Protein AF-A0A814LXC4-F1 (afdb_monomer_lite)

Structure (mmCIF, N/CA/C/O backbone):
data_AF-A0A814LXC4-F1
#
_entry.id   AF-A0A814LXC4-F1
#
loop_
_atom_site.group_PDB
_atom_site.id
_atom_site.type_symbol
_atom_site.label_atom_id
_atom_site.label_alt_id
_atom_site.label_comp_id
_atom_site.label_asym_id
_atom_site.label_entity_id
_atom_site.label_seq_id
_atom_site.pdbx_PDB_ins_code
_atom_site.Cartn_x
_atom_site.Cartn_y
_atom_site.Cartn_z
_atom_site.occupancy
_atom_site.B_iso_or_equiv
_atom_site.auth_seq_id
_atom_site.auth_comp_id
_atom_site.auth_asym_id
_atom_site.auth_atom_id
_atom_site.pdbx_PDB_model_num
ATOM 1 N N . MET A 1 1 ? -3.390 4.002 -0.723 1.00 86.31 1 MET A N 1
ATOM 2 C CA . MET A 1 1 ? -4.749 4.513 -0.412 1.00 86.31 1 MET A CA 1
ATOM 3 C C . MET A 1 1 ? -5.283 4.113 0.959 1.00 86.31 1 MET A C 1
ATOM 5 O O . MET A 1 1 ? -5.818 4.980 1.639 1.00 86.31 1 MET A O 1
ATOM 9 N N . ILE A 1 2 ? -5.128 2.860 1.413 1.00 86.75 2 ILE A N 1
ATOM 10 C CA . ILE A 1 2 ? -5.649 2.410 2.724 1.00 86.75 2 ILE A CA 1
ATOM 11 C C . ILE A 1 2 ? -5.187 3.329 3.874 1.00 86.75 2 ILE A C 1
ATOM 13 O O . ILE A 1 2 ? -6.007 3.776 4.676 1.00 86.75 2 ILE A O 1
ATOM 17 N N . THR A 1 3 ? -3.899 3.687 3.908 1.00 87.94 3 THR A N 1
ATOM 18 C CA . THR A 1 3 ? -3.315 4.605 4.903 1.00 87.94 3 THR A CA 1
ATOM 19 C C . THR A 1 3 ? -3.968 5.991 4.886 1.00 87.94 3 THR A C 1
ATOM 21 O O . THR A 1 3 ? -4.254 6.550 5.940 1.00 87.94 3 THR A O 1
ATOM 24 N N . ILE A 1 4 ? -4.270 6.522 3.696 1.00 91.06 4 ILE A N 1
ATOM 25 C CA . ILE A 1 4 ? -4.914 7.833 3.511 1.00 91.06 4 ILE A CA 1
ATOM 26 C C . ILE A 1 4 ? -6.349 7.792 4.026 1.00 91.06 4 ILE A C 1
ATOM 28 O O . ILE A 1 4 ? -6.736 8.630 4.837 1.00 91.06 4 ILE A O 1
ATOM 32 N N . ASN A 1 5 ? -7.123 6.787 3.610 1.00 90.06 5 ASN A N 1
ATOM 33 C CA . ASN A 1 5 ? -8.503 6.614 4.063 1.00 90.06 5 ASN A CA 1
ATOM 34 C C . ASN A 1 5 ? -8.563 6.517 5.585 1.00 90.06 5 ASN A C 1
ATOM 36 O O . ASN A 1 5 ? -9.335 7.228 6.224 1.00 90.06 5 ASN A O 1
ATOM 40 N N . ARG A 1 6 ? -7.665 5.725 6.175 1.00 87.31 6 ARG A N 1
ATOM 41 C CA . ARG A 1 6 ? -7.539 5.613 7.626 1.00 87.31 6 ARG A CA 1
ATOM 42 C C . ARG A 1 6 ? -7.188 6.948 8.281 1.00 87.31 6 ARG A C 1
ATOM 44 O O . ARG A 1 6 ? -7.807 7.310 9.280 1.00 87.31 6 ARG A O 1
ATOM 51 N N . PHE A 1 7 ? -6.208 7.671 7.743 1.00 91.69 7 PHE A N 1
ATOM 52 C CA . PHE A 1 7 ? -5.823 8.981 8.260 1.00 91.69 7 PHE A CA 1
ATOM 53 C C . PHE A 1 7 ? -7.012 9.947 8.281 1.00 91.69 7 PHE A C 1
ATOM 55 O O . PHE A 1 7 ? -7.264 10.579 9.307 1.00 91.69 7 PHE A O 1
ATOM 62 N N . LEU A 1 8 ? -7.783 10.010 7.194 1.00 92.19 8 LEU A N 1
ATOM 63 C CA . LEU A 1 8 ? -8.963 10.867 7.094 1.00 92.19 8 LEU A CA 1
ATOM 64 C C . LEU A 1 8 ? -10.050 10.470 8.099 1.00 92.19 8 LEU A C 1
ATOM 66 O O . LEU A 1 8 ? -10.588 11.344 8.780 1.00 92.19 8 LEU A O 1
ATOM 70 N N . THR A 1 9 ? -10.322 9.171 8.265 1.00 89.38 9 THR A N 1
ATOM 71 C CA . THR A 1 9 ? -11.289 8.679 9.259 1.00 89.38 9 THR A CA 1
ATOM 72 C C . THR A 1 9 ? -10.873 9.022 10.693 1.00 89.38 9 THR A C 1
ATOM 74 O O . THR A 1 9 ? -11.720 9.397 11.500 1.00 89.38 9 THR A O 1
ATOM 77 N N . ILE A 1 10 ? -9.578 8.928 11.019 1.00 88.38 10 ILE A N 1
ATOM 78 C CA . ILE A 1 10 ? -9.059 9.249 12.359 1.00 88.38 10 ILE A CA 1
ATOM 79 C C . ILE A 1 10 ? -9.063 10.761 12.611 1.00 88.38 10 ILE A C 1
ATOM 81 O O . ILE A 1 10 ? -9.426 11.202 13.700 1.00 88.38 10 ILE A O 1
ATOM 85 N N . LYS A 1 11 ? -8.651 11.565 11.624 1.00 91.25 11 LYS A N 1
ATOM 86 C CA . LYS A 1 11 ? -8.532 13.022 11.773 1.00 91.25 11 LYS A CA 1
ATOM 87 C C . LYS A 1 11 ? -9.890 13.723 11.797 1.00 91.25 11 LYS A C 1
ATOM 89 O O . LYS A 1 11 ? -10.044 14.711 12.513 1.00 91.25 11 LYS A O 1
ATOM 94 N N . TYR A 1 12 ? -10.868 13.224 11.043 1.00 92.31 12 TYR A N 1
ATOM 95 C CA . TYR A 1 12 ? -12.174 13.864 10.874 1.00 92.31 12 TYR A CA 1
ATOM 96 C C . TYR A 1 12 ? -13.336 12.970 11.343 1.00 92.31 12 TYR A C 1
ATOM 98 O O . TYR A 1 12 ? -14.230 12.665 10.550 1.00 92.31 12 TYR A O 1
ATOM 106 N N . PRO A 1 13 ? -13.396 12.593 12.637 1.00 87.19 13 PRO A N 1
ATOM 107 C CA . PRO A 1 13 ? -14.416 11.672 13.146 1.00 87.19 13 PRO A CA 1
ATOM 108 C C . PRO A 1 13 ? -15.844 12.233 13.053 1.00 87.19 13 PRO A C 1
ATOM 110 O O . PRO A 1 13 ? -16.797 11.468 12.976 1.00 87.19 13 PRO A O 1
ATOM 113 N N . ASN A 1 14 ? -16.012 13.558 13.010 1.00 91.25 14 ASN A N 1
ATOM 114 C CA . ASN A 1 14 ? -17.334 14.197 12.958 1.00 91.25 14 ASN A CA 1
ATOM 115 C C . ASN A 1 14 ? -17.861 14.391 11.526 1.00 91.25 14 ASN A C 1
ATOM 117 O O . ASN A 1 14 ? -19.013 14.774 11.325 1.00 91.25 14 ASN A O 1
ATOM 121 N N . LYS A 1 15 ? -17.033 14.158 10.501 1.00 92.69 15 LYS A N 1
ATOM 122 C CA . LYS A 1 15 ? -17.443 14.333 9.106 1.00 92.69 15 LYS A CA 1
ATOM 123 C C . LYS A 1 15 ? -18.041 13.021 8.601 1.00 92.69 15 LYS A C 1
ATOM 125 O O . LYS A 1 15 ? -17.318 12.131 8.161 1.00 92.69 15 LYS A O 1
ATOM 130 N N . ARG A 1 16 ? -19.381 12.937 8.603 1.00 91.19 16 ARG A N 1
ATOM 131 C CA . ARG A 1 16 ? -20.147 11.769 8.112 1.00 91.19 16 ARG A CA 1
ATOM 132 C C . ARG A 1 16 ? -19.709 11.305 6.720 1.00 91.19 16 ARG A C 1
ATOM 134 O O . ARG A 1 16 ? -19.777 10.118 6.434 1.00 91.19 16 ARG A O 1
ATOM 141 N N . PHE A 1 17 ? -19.236 12.220 5.872 1.00 92.81 17 PHE A N 1
ATOM 142 C CA . PHE A 1 17 ? -18.744 11.918 4.528 1.00 92.81 17 PHE A CA 1
ATOM 143 C C . PHE A 1 17 ? -17.672 10.814 4.506 1.00 92.81 17 PHE A C 1
ATOM 145 O O . PHE A 1 17 ? -17.837 9.839 3.782 1.00 92.81 17 PHE A O 1
ATOM 152 N N . PHE A 1 18 ? -16.644 10.895 5.359 1.00 88.88 18 PHE A N 1
ATOM 153 C CA . PHE A 1 18 ? -15.560 9.898 5.400 1.00 88.88 18 PHE A CA 1
ATOM 154 C C . PHE A 1 18 ? -15.963 8.570 6.052 1.00 88.88 18 PHE A C 1
ATOM 156 O O . PHE A 1 18 ? -15.218 7.597 5.984 1.00 88.88 18 PHE A O 1
ATOM 163 N N . GLN A 1 19 ? -17.126 8.527 6.701 1.00 87.00 19 GLN A N 1
ATOM 164 C CA . GLN A 1 19 ? -17.684 7.315 7.303 1.00 87.00 19 GLN A CA 1
ATOM 165 C C . GLN A 1 19 ? -18.683 6.614 6.379 1.00 87.00 19 GLN A C 1
ATOM 167 O O . GLN A 1 19 ? -19.058 5.471 6.635 1.00 87.00 19 GLN A O 1
ATOM 172 N N . ARG A 1 20 ? -19.135 7.276 5.305 1.00 92.69 20 ARG A N 1
ATOM 173 C CA . ARG A 1 20 ? -20.054 6.662 4.347 1.00 92.69 20 ARG A CA 1
ATOM 174 C C . ARG A 1 20 ? -19.348 5.549 3.580 1.00 92.69 20 ARG A C 1
ATOM 176 O O . ARG A 1 20 ? -18.211 5.696 3.137 1.00 92.69 20 ARG A O 1
ATOM 183 N N . ARG A 1 21 ? -20.089 4.466 3.328 1.00 89.38 21 ARG A N 1
ATOM 184 C CA . ARG A 1 21 ? -19.640 3.313 2.532 1.00 89.38 21 ARG A CA 1
ATOM 185 C C . ARG A 1 21 ? -19.224 3.692 1.103 1.00 89.38 21 ARG A C 1
ATOM 187 O O . ARG A 1 21 ? -18.475 2.948 0.489 1.00 89.38 21 ARG A O 1
ATOM 194 N N . THR A 1 22 ? -19.666 4.843 0.592 1.00 92.19 22 THR A N 1
ATOM 195 C CA . THR A 1 22 ? -19.301 5.368 -0.733 1.00 92.19 22 THR A CA 1
ATOM 196 C C . THR A 1 22 ? -17.859 5.873 -0.815 1.00 92.19 22 THR A C 1
ATOM 198 O O . THR A 1 22 ? -17.257 5.801 -1.882 1.00 92.19 22 THR A O 1
ATOM 201 N N . TRP A 1 23 ? -17.273 6.348 0.290 1.00 91.38 23 TRP A N 1
ATOM 202 C CA . TRP A 1 23 ? -15.933 6.943 0.279 1.00 91.38 23 TRP A CA 1
ATOM 203 C C . TRP A 1 23 ? -14.828 5.965 -0.173 1.00 91.38 23 TRP A C 1
ATOM 205 O O . TRP A 1 23 ? -14.059 6.324 -1.068 1.00 91.38 23 TRP A O 1
ATOM 215 N N . PRO A 1 24 ? -14.757 4.717 0.340 1.00 88.62 24 PRO A N 1
ATOM 216 C CA . PRO A 1 24 ? -13.806 3.724 -0.159 1.00 88.62 24 PRO A CA 1
ATOM 217 C C . PRO A 1 24 ? -13.914 3.449 -1.664 1.00 88.62 24 PRO A C 1
ATOM 219 O O . PRO A 1 24 ? -12.887 3.248 -2.308 1.00 88.62 24 PRO A O 1
ATOM 222 N N . PHE A 1 25 ? -15.121 3.475 -2.241 1.00 92.31 25 PHE A N 1
ATOM 223 C CA . PHE A 1 25 ? -15.311 3.278 -3.682 1.00 92.31 25 PHE A CA 1
ATOM 224 C C . PHE A 1 25 ? -14.767 4.452 -4.492 1.00 92.31 25 PHE A C 1
ATOM 226 O O . PHE A 1 25 ? -14.042 4.229 -5.455 1.00 92.31 25 PHE A O 1
ATOM 233 N N . ILE A 1 26 ? -15.036 5.689 -4.062 1.00 93.88 26 ILE A N 1
ATOM 234 C CA . ILE A 1 26 ? -14.489 6.894 -4.705 1.00 93.88 26 ILE A CA 1
ATOM 235 C C . ILE A 1 26 ? -12.958 6.868 -4.649 1.00 93.88 26 ILE A C 1
ATOM 237 O O . ILE A 1 26 ? -12.293 7.037 -5.667 1.00 93.88 26 ILE A O 1
ATOM 241 N N . SER A 1 27 ? -12.392 6.589 -3.470 1.00 92.94 27 SER A N 1
ATOM 242 C CA . SER A 1 27 ? -10.941 6.468 -3.300 1.00 92.94 27 SER A CA 1
ATOM 243 C C . SER A 1 27 ? -10.344 5.366 -4.180 1.00 92.94 27 SER A C 1
ATOM 245 O O . SER A 1 27 ? -9.256 5.557 -4.722 1.00 92.94 27 SER A O 1
ATOM 247 N N . SER A 1 28 ? -11.046 4.243 -4.345 1.00 92.25 28 SER A N 1
ATOM 248 C CA . SER A 1 28 ? -10.612 3.163 -5.233 1.00 92.25 28 SER A CA 1
ATOM 249 C C . SER A 1 28 ? -10.675 3.595 -6.698 1.00 92.25 28 SER A C 1
ATOM 251 O O . SER A 1 28 ? -9.714 3.381 -7.423 1.00 92.25 28 SER A O 1
ATOM 253 N N . GLY A 1 29 ? -11.745 4.268 -7.132 1.00 94.69 29 GLY A N 1
ATOM 254 C CA . GLY A 1 29 ? -11.865 4.793 -8.496 1.00 94.69 29 GLY A CA 1
ATOM 255 C C . GLY A 1 29 ? -10.746 5.774 -8.852 1.00 94.69 29 GLY A C 1
ATOM 256 O O . GLY A 1 29 ? -10.115 5.635 -9.895 1.00 94.69 29 GLY A O 1
ATOM 257 N N . ILE A 1 30 ? -10.417 6.700 -7.945 1.00 94.81 30 ILE A N 1
ATOM 258 C CA . ILE A 1 30 ? -9.278 7.619 -8.118 1.00 94.81 30 ILE A CA 1
ATOM 259 C C . ILE A 1 30 ? -7.963 6.841 -8.247 1.00 94.81 30 ILE A C 1
ATOM 261 O O . ILE A 1 30 ? -7.130 7.173 -9.086 1.00 94.81 30 ILE A O 1
ATOM 265 N N . GLN A 1 31 ? -7.773 5.793 -7.440 1.00 93.69 31 GLN A N 1
ATOM 266 C CA . GLN A 1 31 ? -6.584 4.949 -7.531 1.00 93.69 31 GLN A CA 1
ATOM 267 C C . GLN A 1 31 ? -6.464 4.285 -8.903 1.00 93.69 31 GLN A C 1
ATOM 269 O O . GLN A 1 31 ? -5.381 4.307 -9.473 1.00 93.69 31 GLN A O 1
ATOM 274 N N . TRP A 1 32 ? -7.555 3.738 -9.440 1.00 96.31 32 TRP A N 1
ATOM 275 C CA . TRP A 1 32 ? -7.564 3.131 -10.772 1.00 96.31 32 TRP A CA 1
ATOM 276 C C . TRP A 1 32 ? -7.184 4.131 -11.863 1.00 96.31 32 TRP A C 1
ATOM 278 O O . TRP A 1 32 ? -6.338 3.817 -12.694 1.00 96.31 32 TRP A O 1
ATOM 288 N N . ILE A 1 33 ? -7.735 5.347 -11.820 1.00 96.69 33 ILE A N 1
ATOM 289 C CA . ILE A 1 33 ? -7.387 6.409 -12.776 1.00 96.69 33 ILE A CA 1
ATOM 290 C C . ILE A 1 33 ? -5.887 6.718 -12.707 1.00 96.69 33 ILE A C 1
ATOM 292 O O . ILE A 1 33 ? -5.211 6.720 -13.731 1.00 96.69 33 ILE A O 1
ATOM 296 N N . ILE A 1 34 ? -5.340 6.912 -11.503 1.00 95.06 34 ILE A N 1
ATOM 297 C CA . ILE A 1 34 ? -3.902 7.159 -11.320 1.00 95.06 34 ILE A CA 1
ATOM 298 C C . ILE A 1 34 ? -3.074 5.973 -11.839 1.00 95.06 34 ILE A C 1
ATOM 300 O O . ILE A 1 34 ? -2.078 6.181 -12.525 1.00 95.06 34 ILE A O 1
ATOM 304 N N . SER A 1 35 ? -3.489 4.735 -11.563 1.00 92.81 35 SER A N 1
ATOM 305 C CA . SER A 1 35 ? -2.804 3.526 -12.033 1.00 92.81 35 SER A CA 1
ATOM 306 C C . SER A 1 35 ? -2.805 3.377 -13.555 1.00 92.81 35 SER A C 1
ATOM 308 O O . SER A 1 35 ? -1.858 2.811 -14.083 1.00 92.81 35 SER A O 1
ATOM 310 N N . ILE A 1 36 ? -3.819 3.895 -14.252 1.00 95.62 36 ILE A N 1
ATOM 311 C CA . ILE A 1 36 ? -3.867 3.936 -15.722 1.00 95.62 36 ILE A CA 1
ATOM 312 C C . ILE A 1 36 ? -2.970 5.053 -16.271 1.00 95.62 36 ILE A C 1
ATOM 314 O O . ILE A 1 36 ? -2.348 4.883 -17.315 1.00 95.62 36 ILE A O 1
ATOM 318 N N . LEU A 1 37 ? -2.866 6.180 -15.561 1.00 96.25 37 LEU A N 1
ATOM 319 C CA . LEU A 1 37 ? -2.049 7.321 -15.985 1.00 96.25 37 LEU A CA 1
ATOM 320 C C . LEU A 1 37 ? -0.542 7.093 -15.799 1.00 96.25 37 LEU A C 1
ATOM 322 O O . LEU A 1 37 ? 0.249 7.554 -16.615 1.00 96.25 37 LEU A O 1
ATOM 326 N N . ILE A 1 38 ? -0.131 6.382 -14.747 1.00 95.56 38 ILE A N 1
ATOM 327 C CA . ILE A 1 38 ? 1.287 6.106 -14.455 1.00 95.56 38 ILE A CA 1
ATOM 328 C C . ILE A 1 38 ? 2.046 5.432 -15.621 1.00 95.56 38 ILE A C 1
ATOM 330 O O . ILE A 1 38 ? 3.154 5.871 -15.915 1.00 95.56 38 ILE A O 1
ATOM 334 N N . PRO A 1 39 ? 1.526 4.396 -16.308 1.00 94.69 39 PRO A N 1
ATOM 335 C CA . PRO A 1 39 ? 2.242 3.753 -17.410 1.00 94.69 39 PRO A CA 1
ATOM 336 C C . PRO A 1 39 ? 2.199 4.532 -18.736 1.00 94.69 39 PRO A C 1
ATOM 338 O O . PRO A 1 39 ? 2.793 4.076 -19.707 1.00 94.69 39 PRO A O 1
ATOM 341 N N . VAL A 1 40 ? 1.539 5.695 -18.823 1.00 95.12 40 VAL A N 1
ATOM 342 C CA . VAL A 1 40 ? 1.427 6.458 -20.084 1.00 95.12 40 VAL A CA 1
ATOM 343 C C . VAL A 1 40 ? 2.789 6.767 -20.731 1.00 95.12 40 VAL A C 1
ATOM 345 O O . VAL A 1 40 ? 2.910 6.542 -21.935 1.00 95.12 40 VAL A O 1
ATOM 348 N N . PRO A 1 41 ? 3.842 7.188 -19.999 1.00 93.81 41 PRO A N 1
ATOM 349 C CA . PRO A 1 41 ? 5.165 7.387 -20.595 1.00 93.81 41 PRO A CA 1
ATOM 350 C C . PRO A 1 41 ? 5.748 6.118 -21.241 1.00 93.81 41 PRO A C 1
ATOM 352 O O . PRO A 1 41 ? 6.423 6.216 -22.261 1.00 93.81 41 PRO A O 1
ATOM 355 N N . TYR A 1 42 ? 5.449 4.931 -20.695 1.00 89.50 42 TYR A N 1
ATOM 356 C CA . TYR A 1 42 ? 5.835 3.653 -21.307 1.00 89.50 42 TYR A CA 1
ATOM 357 C C . TYR A 1 42 ? 5.063 3.386 -22.598 1.00 89.50 42 TYR A C 1
ATOM 359 O O . TYR A 1 42 ? 5.659 2.936 -23.569 1.00 89.50 42 TYR A O 1
ATOM 367 N N . LEU A 1 43 ? 3.757 3.667 -22.624 1.00 91.81 43 LEU A N 1
ATOM 368 C CA . LEU A 1 43 ? 2.929 3.457 -23.816 1.00 91.81 43 LEU A CA 1
ATOM 369 C C . LEU A 1 43 ? 3.376 4.345 -24.981 1.00 91.81 43 LEU A C 1
ATOM 371 O O . LEU A 1 43 ? 3.487 3.861 -26.102 1.00 91.81 43 LEU A O 1
ATOM 375 N N . ILE A 1 44 ? 3.696 5.613 -24.705 1.00 91.69 44 ILE A N 1
ATOM 376 C CA . ILE A 1 44 ? 4.214 6.551 -25.713 1.00 91.69 44 ILE A CA 1
ATOM 377 C C . ILE A 1 44 ? 5.564 6.066 -26.257 1.00 91.69 44 ILE A C 1
ATOM 379 O O . ILE A 1 44 ? 5.802 6.124 -27.459 1.00 91.69 44 ILE A O 1
ATOM 383 N N . TYR A 1 45 ? 6.441 5.563 -25.384 1.00 88.19 45 TYR A N 1
ATOM 384 C CA . TYR A 1 45 ? 7.736 5.029 -25.800 1.00 88.19 45 TYR A CA 1
ATOM 385 C C . TYR A 1 45 ? 7.601 3.751 -26.646 1.00 88.19 45 TYR A C 1
ATOM 387 O O . TYR A 1 45 ? 8.300 3.604 -27.646 1.00 88.19 45 TYR A O 1
ATOM 395 N N . LEU A 1 46 ? 6.684 2.847 -26.283 1.00 86.19 46 LEU A N 1
ATOM 396 C CA . LEU A 1 46 ? 6.430 1.615 -27.039 1.00 86.19 46 LEU A CA 1
ATOM 397 C C . LEU A 1 46 ? 5.924 1.899 -28.462 1.00 86.19 46 LEU A C 1
ATOM 399 O O . LEU A 1 46 ? 6.372 1.238 -29.394 1.00 86.19 46 LEU A O 1
ATOM 403 N N . ASP A 1 47 ? 5.053 2.897 -28.634 1.00 84.88 47 ASP A N 1
ATOM 404 C CA . ASP A 1 47 ? 4.519 3.304 -29.945 1.00 84.88 47 ASP A CA 1
ATOM 405 C C . ASP A 1 47 ? 5.614 3.851 -30.880 1.00 84.88 47 ASP A C 1
ATOM 407 O O . ASP A 1 47 ? 5.648 3.555 -32.072 1.00 84.88 47 ASP A O 1
ATOM 411 N N . GLN A 1 48 ? 6.592 4.571 -30.323 1.00 82.12 48 GLN A N 1
ATOM 412 C CA . GLN A 1 48 ? 7.738 5.099 -31.074 1.00 82.12 48 GLN A CA 1
ATOM 413 C C . GLN A 1 48 ? 8.782 4.023 -31.435 1.00 82.12 48 GLN A C 1
ATOM 415 O O . GLN A 1 48 ? 9.637 4.256 -32.290 1.00 82.12 48 GLN A O 1
ATOM 420 N N . GLY A 1 49 ? 8.739 2.860 -30.773 1.00 61.66 49 GLY A N 1
ATOM 421 C CA . GLY A 1 49 ? 9.830 1.884 -30.723 1.00 61.66 49 GLY A CA 1
ATOM 422 C C . GLY A 1 49 ? 9.652 0.603 -31.542 1.00 61.66 49 GLY A C 1
ATOM 423 O O . GLY A 1 49 ? 10.589 -0.191 -31.591 1.00 61.66 49 GLY A O 1
ATOM 424 N N . CYS A 1 50 ? 8.522 0.377 -32.228 1.00 57.72 50 CYS A N 1
ATOM 425 C CA . CYS A 1 50 ? 8.288 -0.866 -32.991 1.00 57.72 50 CYS A CA 1
ATOM 426 C C . CYS A 1 50 ? 9.321 -1.166 -34.108 1.00 57.72 50 CYS A C 1
ATOM 428 O O . CYS A 1 50 ? 9.269 -2.245 -34.694 1.00 57.72 50 CYS A O 1
ATOM 430 N N . ALA A 1 51 ? 10.278 -0.269 -34.383 1.00 53.97 51 ALA A N 1
ATOM 431 C CA . ALA A 1 51 ? 11.360 -0.467 -35.351 1.00 53.97 51 ALA A CA 1
ATOM 432 C C . ALA A 1 51 ? 12.773 -0.641 -34.745 1.00 53.97 51 ALA A C 1
ATOM 434 O O . ALA A 1 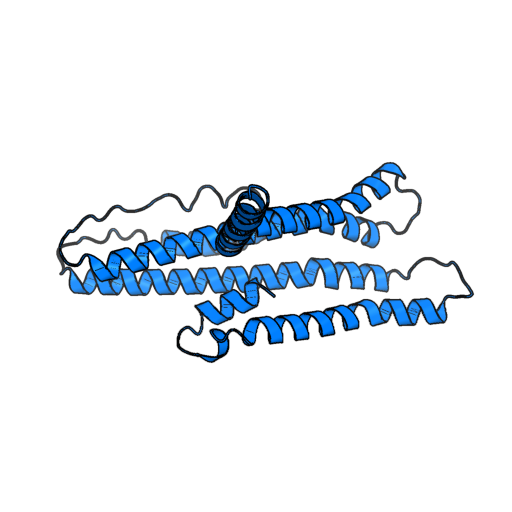51 ? 13.700 -0.964 -35.487 1.00 53.97 51 ALA A O 1
ATOM 435 N N . ARG A 1 52 ? 12.984 -0.455 -33.431 1.00 52.66 52 ARG A N 1
ATOM 436 C CA . ARG A 1 52 ? 14.315 -0.614 -32.814 1.00 52.66 52 ARG A CA 1
ATOM 437 C C . ARG A 1 52 ? 14.224 -1.256 -31.440 1.00 52.66 52 ARG A C 1
ATOM 439 O O . ARG A 1 52 ? 13.760 -0.655 -30.479 1.00 52.66 52 ARG A O 1
ATOM 446 N N . GLN A 1 53 ? 14.742 -2.475 -31.363 1.00 59.56 53 GLN A N 1
ATOM 447 C CA . GLN A 1 53 ? 14.994 -3.238 -30.145 1.00 59.56 53 GLN A CA 1
ATOM 448 C C . GLN A 1 53 ? 16.187 -2.636 -29.376 1.00 59.56 53 GLN A C 1
ATOM 450 O O . GLN A 1 53 ? 17.172 -3.312 -29.103 1.00 59.56 53 GLN A O 1
ATOM 455 N N . GLU A 1 54 ? 16.135 -1.335 -29.097 1.00 62.84 54 GLU A N 1
ATOM 456 C CA . GLU A 1 54 ? 17.140 -0.630 -28.306 1.00 62.84 54 GLU A CA 1
ATOM 457 C C . GLU A 1 54 ? 16.621 -0.442 -26.880 1.00 62.84 54 GLU A C 1
ATOM 459 O O . GLU A 1 54 ? 15.431 -0.252 -26.637 1.00 62.84 54 GLU A O 1
ATOM 464 N N . GLN A 1 55 ? 17.543 -0.581 -25.934 1.00 77.19 55 GLN A N 1
ATOM 465 C CA . GLN A 1 55 ? 17.340 -0.565 -24.491 1.00 77.19 55 GLN A CA 1
ATOM 466 C C . GLN A 1 55 ? 16.359 0.522 -24.029 1.00 77.19 55 GLN A C 1
ATOM 468 O O . GLN A 1 55 ? 16.385 1.659 -24.503 1.00 77.19 55 GLN A O 1
ATOM 473 N N . THR A 1 56 ? 15.525 0.190 -23.035 1.00 85.06 56 THR A N 1
ATOM 474 C CA . THR A 1 56 ? 14.644 1.174 -22.390 1.00 85.06 56 THR A CA 1
ATOM 475 C C . THR A 1 56 ? 15.471 2.370 -21.915 1.00 85.06 56 THR A C 1
ATOM 477 O O . THR A 1 56 ? 16.470 2.158 -21.222 1.00 85.06 56 THR A O 1
ATOM 480 N N . PRO A 1 57 ? 15.074 3.614 -22.219 1.00 89.69 57 PRO A N 1
ATOM 481 C CA . PRO A 1 57 ? 15.888 4.770 -21.903 1.00 89.69 57 PRO A CA 1
ATOM 482 C C . PRO A 1 57 ? 16.023 4.927 -20.388 1.00 89.69 57 PRO A C 1
ATOM 484 O O . PRO A 1 57 ? 15.058 4.767 -19.637 1.00 89.69 57 PRO A O 1
ATOM 487 N N . TYR A 1 58 ? 17.221 5.298 -19.943 1.00 89.81 58 TYR A N 1
ATOM 488 C CA . TYR A 1 58 ? 17.572 5.400 -18.524 1.00 89.81 58 TYR A CA 1
ATOM 489 C C . TYR A 1 58 ? 16.611 6.291 -17.712 1.00 89.81 58 TYR A C 1
ATOM 491 O O . TYR A 1 58 ? 16.241 5.967 -16.583 1.00 89.81 58 TYR A O 1
ATOM 499 N N . TRP A 1 59 ? 16.114 7.387 -18.299 1.00 93.06 59 TRP A N 1
ATOM 500 C CA . TRP A 1 59 ? 15.151 8.266 -17.623 1.00 93.06 59 TRP A CA 1
ATOM 501 C C . TRP A 1 59 ? 13.838 7.548 -17.270 1.00 93.06 59 TRP A C 1
ATOM 503 O O . TRP A 1 59 ? 13.241 7.845 -16.236 1.00 93.06 59 TRP A O 1
ATOM 513 N N . LEU A 1 60 ? 13.396 6.590 -18.095 1.00 92.81 60 LEU A N 1
ATOM 514 C CA . LEU A 1 60 ? 12.157 5.838 -17.892 1.00 92.81 60 LEU A CA 1
ATOM 515 C C . LEU A 1 60 ? 12.322 4.796 -16.772 1.00 92.81 60 LEU A C 1
ATOM 517 O O . LEU A 1 60 ? 11.396 4.559 -15.996 1.00 92.81 60 LEU A O 1
ATOM 521 N N . GLN A 1 61 ? 13.528 4.241 -16.626 1.00 92.06 61 GLN A N 1
ATOM 522 C CA . GLN A 1 61 ? 13.898 3.378 -15.500 1.00 92.06 61 GLN A CA 1
ATOM 523 C C . GLN A 1 61 ? 13.893 4.157 -14.177 1.00 92.06 61 GLN A C 1
ATOM 525 O O . GLN A 1 61 ? 13.252 3.730 -13.212 1.00 92.06 61 GLN A O 1
ATOM 530 N N . ILE A 1 62 ? 14.521 5.343 -14.149 1.00 92.69 62 ILE A N 1
ATOM 531 C CA . ILE A 1 62 ? 14.471 6.246 -12.986 1.00 92.69 62 ILE A CA 1
ATOM 532 C C . ILE A 1 62 ? 13.024 6.629 -12.670 1.00 92.69 62 ILE A C 1
ATOM 534 O O . ILE A 1 62 ? 12.613 6.569 -11.511 1.00 92.69 62 ILE A O 1
ATOM 538 N N . TYR A 1 63 ? 12.242 7.003 -13.686 1.00 94.56 63 TYR A N 1
ATOM 539 C CA . TYR A 1 63 ? 10.831 7.347 -13.533 1.00 94.56 63 TYR A CA 1
ATOM 540 C C . TYR A 1 63 ? 10.059 6.223 -12.830 1.00 94.56 63 TYR A C 1
ATOM 542 O O . TYR A 1 63 ? 9.388 6.475 -11.827 1.00 94.56 63 TYR A O 1
ATOM 550 N N . SER A 1 64 ? 10.219 4.980 -13.289 1.00 92.94 64 SER A N 1
ATOM 551 C CA . SER A 1 64 ? 9.615 3.804 -12.658 1.00 92.94 64 SER A CA 1
ATOM 552 C C . SER A 1 64 ? 10.046 3.630 -11.209 1.00 92.94 64 SER A C 1
ATOM 554 O O . SER A 1 64 ? 9.196 3.481 -10.331 1.00 92.94 64 SER A O 1
ATOM 556 N N . PHE A 1 65 ? 11.346 3.698 -10.920 1.00 93.81 65 PHE A N 1
ATOM 557 C CA . PHE A 1 65 ? 11.841 3.572 -9.551 1.00 93.81 65 PHE A CA 1
ATOM 558 C C . PHE A 1 65 ? 11.246 4.649 -8.629 1.00 93.81 65 PHE A C 1
ATOM 560 O O . PHE A 1 65 ? 10.742 4.351 -7.543 1.00 93.81 65 PHE A O 1
ATOM 567 N N . VAL A 1 66 ? 11.222 5.905 -9.076 1.00 95.31 66 VAL A N 1
ATOM 568 C CA . VAL A 1 66 ? 10.683 7.019 -8.290 1.00 95.31 66 VAL A CA 1
ATOM 569 C C . VAL A 1 66 ? 9.183 6.851 -8.044 1.00 95.31 66 VAL A C 1
ATOM 571 O O . VAL A 1 66 ? 8.729 6.969 -6.903 1.00 95.31 66 VAL A O 1
ATOM 574 N N . ILE A 1 67 ? 8.406 6.551 -9.085 1.00 95.50 67 ILE A N 1
ATOM 575 C CA . ILE A 1 67 ? 6.944 6.475 -8.998 1.00 95.50 67 ILE A CA 1
ATOM 576 C C . ILE A 1 67 ? 6.468 5.223 -8.261 1.00 95.50 67 ILE A C 1
ATOM 578 O O . ILE A 1 67 ? 5.517 5.311 -7.484 1.00 95.50 67 ILE A O 1
ATOM 582 N N . PHE A 1 68 ? 7.110 4.071 -8.461 1.00 93.06 68 PHE A N 1
ATOM 583 C CA . PHE A 1 68 ? 6.675 2.821 -7.838 1.00 93.06 68 PHE A CA 1
ATOM 584 C C . PHE A 1 68 ? 7.275 2.589 -6.454 1.00 93.06 68 PHE A C 1
ATOM 586 O O . PHE A 1 68 ? 6.614 1.966 -5.628 1.00 93.06 68 PHE A O 1
ATOM 593 N N . ILE A 1 69 ? 8.475 3.097 -6.156 1.00 93.38 69 ILE A N 1
ATOM 594 C CA . ILE A 1 69 ? 9.132 2.866 -4.860 1.00 93.38 69 ILE A CA 1
ATOM 595 C C . ILE A 1 69 ? 9.138 4.123 -4.002 1.00 93.38 69 ILE A C 1
ATOM 597 O O . ILE A 1 69 ? 8.565 4.129 -2.909 1.00 93.38 69 ILE A O 1
ATOM 601 N N . ILE A 1 70 ? 9.768 5.195 -4.483 1.00 93.06 70 ILE A N 1
ATOM 602 C CA . ILE A 1 70 ? 10.066 6.366 -3.651 1.00 93.06 70 ILE A CA 1
ATOM 603 C C . ILE A 1 70 ? 8.787 7.093 -3.231 1.00 93.06 70 ILE A C 1
ATOM 605 O O . ILE A 1 70 ? 8.575 7.332 -2.039 1.00 93.06 70 ILE A O 1
ATOM 609 N N . VAL A 1 71 ? 7.899 7.400 -4.177 1.00 94.19 71 VAL A N 1
ATOM 610 C CA . VAL A 1 71 ? 6.658 8.134 -3.896 1.00 94.19 71 VAL A CA 1
ATOM 611 C C . VAL A 1 71 ? 5.745 7.361 -2.927 1.00 94.19 71 VAL A C 1
ATOM 613 O O . VAL A 1 71 ? 5.359 7.940 -1.904 1.00 94.19 71 VAL A O 1
ATOM 616 N N . PRO A 1 72 ? 5.422 6.066 -3.136 1.00 91.69 72 PRO A N 1
ATOM 617 C CA . PRO A 1 72 ? 4.605 5.303 -2.194 1.00 91.69 72 PRO A CA 1
ATOM 618 C C . PRO A 1 72 ? 5.241 5.172 -0.812 1.00 91.69 72 PRO A C 1
ATOM 620 O O . PRO A 1 72 ? 4.523 5.233 0.190 1.00 91.69 72 PRO A O 1
ATOM 623 N N . LEU A 1 73 ? 6.568 5.028 -0.736 1.00 89.62 73 LEU A N 1
ATOM 624 C CA . LEU A 1 73 ? 7.296 4.934 0.528 1.00 89.62 73 LEU A CA 1
ATOM 625 C C . LEU A 1 73 ? 7.213 6.243 1.317 1.00 89.62 73 LEU A C 1
ATOM 627 O O . LEU A 1 73 ? 6.825 6.221 2.488 1.00 89.62 73 LEU A O 1
ATOM 631 N N . ILE A 1 74 ? 7.493 7.380 0.673 1.00 89.31 74 ILE A N 1
ATOM 632 C CA . ILE A 1 74 ? 7.404 8.708 1.294 1.00 89.31 74 ILE A CA 1
ATOM 633 C C . ILE A 1 74 ? 5.971 8.988 1.746 1.00 89.31 74 ILE A C 1
ATOM 635 O O . ILE A 1 74 ? 5.750 9.352 2.902 1.00 89.31 74 ILE A O 1
ATOM 639 N N . LEU A 1 75 ? 4.978 8.774 0.877 1.00 90.38 75 LEU A N 1
ATOM 640 C CA . LEU A 1 75 ? 3.576 9.009 1.224 1.00 90.38 75 LEU A CA 1
ATOM 641 C C . LEU A 1 75 ? 3.141 8.133 2.403 1.00 90.38 75 LEU A C 1
ATOM 643 O O . LEU A 1 75 ? 2.558 8.642 3.361 1.00 90.38 75 LEU A O 1
ATOM 647 N N . ASN A 1 76 ? 3.452 6.833 2.387 1.00 87.44 76 ASN A N 1
ATOM 648 C CA . ASN A 1 76 ? 3.124 5.950 3.506 1.00 87.44 76 ASN A CA 1
ATOM 649 C C . ASN A 1 76 ? 3.822 6.380 4.800 1.00 87.44 76 ASN A C 1
ATOM 651 O O . ASN A 1 76 ? 3.177 6.395 5.849 1.00 87.44 76 ASN A O 1
ATOM 655 N N . ALA A 1 77 ? 5.098 6.768 4.745 1.00 84.88 77 ALA A N 1
ATOM 656 C CA . ALA A 1 77 ? 5.828 7.263 5.908 1.00 84.88 77 ALA A CA 1
ATOM 657 C C . ALA A 1 77 ? 5.186 8.537 6.482 1.00 84.88 77 ALA A C 1
ATOM 659 O O . ALA A 1 77 ? 4.953 8.616 7.693 1.00 84.88 77 ALA A O 1
ATOM 660 N N . ILE A 1 78 ? 4.822 9.495 5.622 1.00 87.81 78 ILE A N 1
ATOM 661 C CA . ILE A 1 78 ? 4.138 10.733 6.015 1.00 87.81 78 ILE A CA 1
ATOM 662 C C . ILE A 1 78 ? 2.795 10.409 6.677 1.00 87.81 78 ILE A C 1
ATOM 664 O O . ILE A 1 78 ? 2.562 10.807 7.819 1.00 87.81 78 ILE A O 1
ATOM 668 N N . PHE A 1 79 ? 1.916 9.649 6.018 1.00 88.69 79 PHE A N 1
ATOM 669 C CA . PHE A 1 79 ? 0.584 9.368 6.561 1.00 88.69 79 PHE A CA 1
ATOM 670 C C . PHE A 1 79 ? 0.631 8.533 7.843 1.00 88.69 79 PHE A C 1
ATOM 672 O O . PHE A 1 79 ? -0.102 8.837 8.785 1.00 88.69 79 PHE A O 1
ATOM 679 N N . ASN A 1 80 ? 1.514 7.535 7.935 1.00 84.44 80 ASN A N 1
ATOM 680 C CA . ASN A 1 80 ? 1.691 6.764 9.167 1.00 84.44 80 ASN A CA 1
ATOM 681 C C . ASN A 1 80 ? 2.199 7.642 10.319 1.00 84.44 80 ASN A C 1
ATOM 683 O O . ASN A 1 80 ? 1.699 7.530 11.442 1.00 84.44 80 ASN A O 1
ATOM 687 N N . SER A 1 81 ? 3.120 8.569 10.042 1.00 84.69 81 SER A N 1
ATOM 688 C CA . SER A 1 81 ? 3.600 9.540 11.032 1.00 84.69 81 SER A CA 1
ATOM 689 C C . SER A 1 81 ? 2.475 10.466 11.501 1.00 84.69 81 SER A C 1
ATOM 691 O O . SER A 1 81 ? 2.294 10.672 12.702 1.00 84.69 81 SER A O 1
ATOM 693 N N . LEU A 1 82 ? 1.657 10.973 10.575 1.00 87.75 82 LEU A N 1
ATOM 694 C CA . LEU A 1 82 ? 0.508 11.824 10.893 1.00 87.75 82 LEU A CA 1
ATOM 695 C C . LEU A 1 82 ? -0.560 11.083 11.712 1.00 87.75 82 LEU A C 1
ATOM 697 O O . LEU A 1 82 ? -1.092 11.644 12.676 1.00 87.75 82 LEU A O 1
ATOM 701 N N . ILE A 1 83 ? -0.854 9.821 11.378 1.00 87.38 83 ILE A N 1
ATOM 702 C CA . ILE A 1 83 ? -1.744 8.955 12.168 1.00 87.38 83 ILE A CA 1
ATOM 703 C C . ILE A 1 83 ? -1.189 8.807 13.581 1.00 87.38 83 ILE A C 1
ATOM 705 O O . ILE A 1 83 ? -1.914 9.030 14.551 1.00 87.38 83 ILE A O 1
ATOM 709 N N . PHE A 1 84 ? 0.097 8.486 13.712 1.00 85.06 84 PHE A N 1
ATOM 710 C CA . PHE A 1 84 ? 0.734 8.304 15.009 1.00 85.06 84 PHE A CA 1
ATOM 711 C C . PHE A 1 84 ? 0.649 9.569 15.877 1.00 85.06 84 PHE A C 1
ATOM 713 O O . PHE A 1 84 ? 0.241 9.499 17.039 1.00 85.06 84 PHE A O 1
ATOM 720 N N . ILE A 1 85 ? 0.973 10.735 15.309 1.00 84.75 85 ILE A N 1
ATOM 721 C CA . ILE A 1 85 ? 0.880 12.029 16.002 1.00 84.75 85 ILE A CA 1
ATOM 722 C C . ILE A 1 85 ? -0.559 12.291 16.468 1.00 84.75 85 ILE A C 1
ATOM 724 O O . ILE A 1 85 ? -0.773 12.685 17.617 1.00 84.75 85 ILE A O 1
ATOM 728 N N . THR A 1 86 ? -1.547 12.022 15.611 1.00 86.81 86 THR A N 1
ATOM 729 C CA . THR A 1 86 ? -2.974 12.249 15.903 1.00 86.81 86 THR A CA 1
ATOM 730 C C . THR A 1 86 ? -3.508 11.310 16.990 1.00 86.81 86 THR A C 1
ATOM 732 O O . THR A 1 86 ? -4.262 11.727 17.874 1.00 86.81 86 THR A O 1
ATOM 735 N N . VAL A 1 87 ? -3.101 10.039 16.972 1.00 83.69 87 VAL A N 1
ATOM 736 C CA . VAL A 1 87 ? -3.467 9.072 18.016 1.00 83.69 87 VAL A CA 1
ATOM 737 C C . VAL A 1 87 ? -2.827 9.476 19.344 1.00 83.69 87 VAL A C 1
ATOM 739 O O . VAL A 1 87 ? -3.508 9.525 20.368 1.00 83.69 87 VAL A O 1
ATOM 742 N N . ARG A 1 88 ? -1.546 9.864 19.335 1.00 84.12 88 ARG A N 1
ATOM 743 C CA . ARG A 1 88 ? -0.826 10.278 20.546 1.00 84.12 88 ARG A CA 1
ATOM 744 C C . ARG A 1 88 ? -1.413 11.539 21.175 1.00 84.12 88 ARG A C 1
ATOM 746 O O . ARG A 1 88 ? -1.544 11.601 22.399 1.00 84.12 88 ARG A O 1
ATOM 753 N N . SER A 1 89 ? -1.767 12.540 20.370 1.00 84.06 89 SER A N 1
ATOM 754 C CA . SER A 1 89 ? -2.415 13.755 20.877 1.00 84.06 89 SER A CA 1
ATOM 755 C C . SER A 1 89 ? -3.782 13.441 21.492 1.00 84.06 89 SER A C 1
ATOM 757 O O . SER A 1 89 ? -4.118 13.960 22.555 1.00 84.06 89 SER A O 1
ATOM 759 N N . SER A 1 90 ? -4.535 12.519 20.892 1.00 81.19 90 SER A N 1
ATOM 760 C CA . SER A 1 90 ? -5.828 12.073 21.415 1.00 81.19 90 SER A CA 1
ATOM 761 C C . SER A 1 90 ? -5.689 11.320 22.740 1.00 81.19 90 SER A C 1
ATOM 763 O O . SER A 1 90 ? -6.398 11.642 23.689 1.00 81.19 90 SER A O 1
ATOM 765 N N . SER A 1 91 ? -4.714 10.415 22.863 1.00 81.12 91 SER A N 1
ATOM 766 C CA . SER A 1 91 ? -4.420 9.726 24.127 1.00 81.12 91 SER A CA 1
ATOM 767 C C . SER A 1 91 ? -4.018 10.690 25.248 1.00 81.12 91 SER A C 1
ATOM 769 O O . SER A 1 91 ? -4.440 10.507 26.387 1.00 81.12 91 SER A O 1
ATOM 771 N N . ARG A 1 92 ? -3.246 11.743 24.938 1.00 81.25 92 ARG A N 1
ATOM 772 C CA . ARG A 1 92 ? -2.867 12.772 25.923 1.00 81.25 92 ARG A CA 1
ATOM 773 C C . ARG A 1 92 ? -4.067 13.555 26.444 1.00 81.25 92 ARG A C 1
ATOM 775 O O . ARG A 1 92 ? -4.186 13.709 27.655 1.00 81.25 92 ARG A O 1
ATOM 782 N N . ARG A 1 93 ? -4.964 13.992 25.554 1.00 81.38 93 ARG A N 1
ATOM 783 C CA . ARG A 1 93 ? -6.185 14.718 25.945 1.00 81.38 93 ARG A CA 1
ATOM 784 C C . ARG A 1 93 ? -7.053 13.893 26.886 1.00 81.38 93 ARG A C 1
ATOM 786 O O . ARG A 1 93 ? -7.546 14.413 27.878 1.00 81.38 93 ARG A O 1
ATOM 793 N N . VAL A 1 94 ? -7.191 12.598 26.613 1.00 76.94 94 VAL A N 1
ATOM 794 C CA . VAL A 1 94 ? -7.999 11.723 27.467 1.00 76.94 94 VAL A CA 1
ATOM 795 C C . VAL A 1 94 ? -7.328 11.485 28.816 1.00 76.94 94 VAL A C 1
ATOM 797 O O . VAL A 1 94 ? -7.999 11.561 29.837 1.00 76.94 94 VAL A O 1
ATOM 800 N N . ALA A 1 95 ? -6.012 11.264 28.847 1.00 78.31 95 ALA A N 1
ATOM 801 C CA . ALA A 1 95 ? -5.284 11.128 30.107 1.00 78.31 95 ALA A CA 1
ATOM 802 C C . ALA A 1 95 ? -5.428 12.380 30.994 1.00 78.31 95 ALA A C 1
ATOM 804 O O . ALA A 1 95 ? -5.635 12.255 32.196 1.00 78.31 95 ALA A O 1
ATOM 805 N N . GLN A 1 96 ? -5.375 13.575 30.396 1.00 81.19 96 GLN A N 1
ATOM 806 C CA . GLN A 1 96 ? -5.597 14.841 31.101 1.00 81.19 96 GLN A CA 1
ATOM 807 C C . GLN A 1 96 ? -7.043 14.991 31.600 1.00 81.19 96 GLN A C 1
ATOM 809 O O . GLN A 1 96 ? -7.247 15.390 32.742 1.00 81.19 96 GLN A O 1
ATOM 814 N N . ALA A 1 97 ? -8.040 14.627 30.788 1.00 77.69 97 ALA A N 1
ATOM 815 C CA . ALA A 1 97 ? -9.450 14.672 31.188 1.00 77.69 97 ALA A CA 1
ATOM 816 C C . ALA A 1 97 ? -9.763 13.711 32.350 1.00 77.69 97 ALA A C 1
ATOM 818 O O . ALA A 1 97 ? -10.480 14.067 33.284 1.00 77.69 97 ALA A O 1
ATOM 819 N N . VAL A 1 98 ? -9.186 12.505 32.326 1.00 77.69 98 VAL A N 1
ATOM 820 C CA . VAL A 1 98 ? -9.312 11.538 33.427 1.00 77.69 98 VAL A CA 1
ATOM 821 C C . VAL A 1 98 ? -8.657 12.088 34.694 1.00 77.69 98 VAL A C 1
ATOM 823 O O . VAL A 1 98 ? -9.299 12.098 35.739 1.00 77.69 98 VAL A O 1
ATOM 826 N N . ALA A 1 99 ? -7.433 12.618 34.589 1.00 77.31 99 ALA A N 1
ATOM 827 C CA . ALA A 1 99 ? -6.709 13.208 35.715 1.00 77.31 99 ALA A CA 1
ATOM 828 C C . ALA A 1 99 ? -7.475 14.354 36.393 1.00 77.31 99 ALA A C 1
ATOM 830 O O . ALA A 1 99 ? -7.525 14.409 37.619 1.00 77.31 99 ALA A O 1
ATOM 831 N N . ALA A 1 100 ? -8.102 15.233 35.605 1.00 79.06 100 ALA A N 1
ATOM 832 C CA . ALA A 1 100 ? -8.910 16.338 36.120 1.00 79.06 100 ALA A CA 1
ATOM 833 C C . ALA A 1 100 ? -10.149 15.858 36.898 1.00 79.06 100 ALA A C 1
ATOM 835 O O . ALA A 1 100 ? -10.592 16.531 37.822 1.00 79.06 100 ALA A O 1
ATOM 836 N N . THR A 1 101 ? -10.688 14.685 36.550 1.00 77.62 101 THR A N 1
ATOM 837 C CA . THR A 1 101 ? -11.901 14.131 37.169 1.00 77.62 101 THR A CA 1
ATOM 838 C C . THR A 1 101 ? -11.592 13.350 38.454 1.00 77.62 101 THR A C 1
ATOM 840 O O . THR A 1 101 ? -12.420 13.296 39.356 1.00 77.62 101 THR A O 1
ATOM 843 N N . THR A 1 102 ? -10.402 12.748 38.572 1.00 73.19 102 THR A N 1
ATOM 844 C CA . THR A 1 102 ? -9.999 11.924 39.733 1.00 73.19 102 THR A CA 1
ATOM 845 C C . THR A 1 102 ? -9.431 12.706 40.926 1.00 73.19 102 THR A C 1
ATOM 847 O O . THR A 1 102 ? -9.079 12.093 41.931 1.00 73.19 102 THR A O 1
ATOM 850 N N . GLY A 1 103 ? -9.358 14.038 40.853 1.00 68.69 103 GLY A N 1
ATOM 851 C CA . GLY A 1 103 ? -8.862 14.883 41.944 1.00 68.69 103 GLY A CA 1
ATOM 852 C C . GLY A 1 103 ? -7.331 14.846 42.151 1.00 68.69 103 GLY A C 1
ATOM 853 O O . GLY A 1 103 ? -6.627 14.016 41.571 1.00 68.69 103 GLY A O 1
ATOM 854 N N . PRO A 1 104 ? -6.784 15.768 42.968 1.00 61.16 104 PRO A N 1
ATOM 855 C CA . PRO A 1 104 ? -5.345 16.059 43.066 1.00 61.16 104 PRO A CA 1
ATOM 856 C C . PRO A 1 104 ? -4.477 15.000 43.775 1.00 61.16 104 PRO A C 1
ATOM 858 O O . PRO A 1 104 ? -3.275 15.210 43.925 1.00 61.16 104 PRO A O 1
ATOM 861 N N . THR A 1 105 ? -5.017 13.855 44.203 1.00 57.50 105 THR A N 1
ATOM 862 C CA . THR A 1 105 ? -4.237 12.849 44.954 1.00 57.50 105 THR A CA 1
ATOM 863 C C . THR A 1 105 ? -3.461 11.858 44.082 1.00 57.50 105 THR A C 1
ATOM 865 O O . THR A 1 105 ? -2.603 11.134 44.589 1.00 57.50 105 THR A O 1
ATOM 868 N N . ALA A 1 106 ? -3.659 11.848 42.761 1.00 55.34 106 ALA A N 1
ATOM 869 C CA . ALA A 1 106 ? -2.854 11.026 41.861 1.00 55.34 106 ALA A CA 1
ATOM 870 C C . ALA A 1 106 ? -1.588 11.782 41.418 1.00 55.34 106 ALA A C 1
ATOM 872 O O . ALA A 1 106 ? -1.612 12.558 40.465 1.00 55.34 106 ALA A O 1
ATOM 873 N N . LYS A 1 107 ? -0.452 11.532 42.085 1.00 54.53 107 LYS A N 1
ATOM 874 C CA . LYS A 1 107 ? 0.888 11.942 41.620 1.00 54.53 107 LYS A CA 1
ATOM 875 C C . LYS A 1 107 ? 1.150 11.320 40.239 1.00 54.53 107 LYS A C 1
ATOM 877 O O . LYS A 1 107 ? 1.585 10.175 40.120 1.00 54.53 107 LYS A O 1
ATOM 882 N N . ILE A 1 108 ? 0.861 12.059 39.170 1.00 55.69 108 ILE A N 1
ATOM 883 C CA . ILE A 1 108 ? 1.175 11.644 37.801 1.00 55.69 108 ILE A CA 1
ATOM 884 C C . ILE A 1 108 ? 2.685 11.788 37.627 1.00 55.69 108 ILE A C 1
ATOM 886 O O . ILE A 1 108 ? 3.202 12.889 37.442 1.00 55.69 108 ILE A O 1
ATOM 890 N N . ASN A 1 109 ? 3.402 10.667 37.713 1.00 51.91 109 ASN A N 1
ATOM 891 C CA . ASN A 1 109 ? 4.844 10.632 37.504 1.00 51.91 109 ASN A CA 1
ATOM 892 C C . ASN A 1 109 ? 5.207 11.270 36.154 1.00 51.91 109 ASN A C 1
ATOM 894 O O . ASN A 1 109 ? 4.748 10.857 35.086 1.00 51.91 109 ASN A O 1
ATOM 898 N N . HIS A 1 110 ? 6.054 12.294 36.237 1.00 48.34 110 HIS A N 1
ATOM 899 C CA . HIS A 1 110 ? 6.462 13.222 35.187 1.00 48.34 110 HIS A CA 1
ATOM 900 C C . HIS A 1 110 ? 7.397 12.563 34.141 1.00 48.34 110 HIS A C 1
ATOM 902 O O . HIS A 1 110 ? 8.486 13.048 33.851 1.00 48.34 110 HIS A O 1
ATOM 908 N N . SER A 1 111 ? 6.981 11.449 33.530 1.00 52.09 111 SER A N 1
ATOM 909 C CA . SER A 1 111 ? 7.753 10.694 32.520 1.00 52.09 111 SER A CA 1
ATOM 910 C C . SER A 1 111 ? 7.626 11.256 31.086 1.00 52.09 111 SER A C 1
ATOM 912 O O . SER A 1 111 ? 8.056 10.631 30.121 1.00 52.09 111 SER A O 1
ATOM 914 N N . ASN A 1 112 ? 7.012 12.430 30.900 1.00 55.03 112 ASN A N 1
ATOM 915 C CA . ASN A 1 112 ? 6.418 12.823 29.610 1.00 55.03 112 ASN A CA 1
ATOM 916 C C . ASN A 1 112 ? 7.326 13.666 28.678 1.00 55.03 112 ASN A C 1
ATOM 918 O O . ASN A 1 112 ? 6.973 13.866 27.512 1.00 55.03 112 ASN A O 1
ATOM 922 N N . SER A 1 113 ? 8.484 14.158 29.149 1.00 54.53 113 SER A N 1
ATOM 923 C CA . SER A 1 113 ? 9.434 14.951 28.334 1.00 54.53 113 SER A CA 1
ATOM 924 C C . SER A 1 113 ? 10.502 14.099 27.636 1.00 54.53 113 SER A C 1
ATOM 926 O O . SER A 1 113 ? 10.934 14.425 26.530 1.00 54.53 113 SER A O 1
ATOM 928 N N . ARG A 1 114 ? 10.889 12.960 28.227 1.00 58.19 114 ARG A N 1
ATOM 929 C CA . ARG A 1 114 ? 11.813 12.003 27.595 1.00 58.19 114 ARG A CA 1
ATOM 930 C C . ARG A 1 114 ? 11.184 11.342 26.366 1.00 58.19 114 ARG A C 1
ATOM 932 O O . ARG A 1 114 ? 11.850 11.226 25.342 1.00 58.19 114 ARG A O 1
ATOM 939 N N . ASP A 1 115 ? 9.885 11.046 26.402 1.00 52.44 115 ASP A N 1
ATOM 940 C CA . ASP A 1 115 ? 9.177 10.354 25.314 1.00 52.44 115 ASP A CA 1
ATOM 941 C C . ASP A 1 115 ? 8.928 11.204 24.060 1.00 52.44 115 ASP A C 1
ATOM 943 O O . ASP A 1 115 ? 8.533 10.664 23.026 1.00 52.44 115 ASP A O 1
ATOM 947 N N . THR A 1 116 ? 9.064 12.532 24.124 1.00 52.22 116 THR A N 1
ATOM 948 C CA . THR A 1 116 ? 8.946 13.415 22.945 1.00 52.22 116 THR A CA 1
ATOM 949 C C . THR A 1 116 ? 10.298 13.633 22.280 1.00 52.22 116 THR A C 1
ATOM 951 O O . THR A 1 116 ? 10.374 13.645 21.052 1.00 52.22 116 THR A O 1
ATOM 954 N N . ARG A 1 117 ? 11.373 13.723 23.076 1.00 61.31 117 ARG A N 1
ATOM 955 C CA . ARG A 1 117 ? 12.756 13.751 22.581 1.00 61.31 117 ARG A CA 1
ATOM 956 C C . ARG A 1 117 ? 13.139 12.410 21.956 1.00 61.31 117 ARG A C 1
ATOM 958 O O . ARG A 1 117 ? 13.665 12.393 20.848 1.00 61.31 117 ARG A O 1
ATOM 965 N N . LEU A 1 118 ? 12.757 11.303 22.601 1.00 54.88 118 LEU A N 1
ATOM 966 C CA . LEU A 1 118 ? 12.873 9.955 22.045 1.00 54.88 118 LEU A CA 1
ATOM 967 C C . LEU A 1 118 ? 12.007 9.767 20.808 1.00 54.88 118 LEU A C 1
ATOM 969 O O . LEU A 1 118 ? 12.453 9.080 19.915 1.00 54.88 118 LEU A O 1
ATOM 973 N N . LEU A 1 119 ? 10.826 10.386 20.689 1.00 52.03 119 LEU A N 1
ATOM 974 C CA . LEU A 1 119 ? 10.026 10.274 19.463 1.00 52.03 119 LEU A CA 1
ATOM 975 C C . LEU A 1 119 ? 10.639 11.046 18.290 1.00 52.03 119 LEU A C 1
ATOM 977 O O . LEU A 1 119 ? 10.636 10.537 17.180 1.00 52.03 119 LEU A O 1
ATOM 981 N N . LYS A 1 120 ? 11.184 12.248 18.520 1.00 56.16 120 LYS A N 1
ATOM 982 C CA . LYS A 1 120 ? 11.925 12.984 17.481 1.00 56.16 120 LYS A CA 1
ATOM 983 C C . LYS A 1 120 ? 13.167 12.211 17.043 1.00 56.16 120 LYS A C 1
ATOM 985 O O . LYS A 1 120 ? 13.373 12.037 15.847 1.00 56.16 120 LYS A O 1
ATOM 990 N N . HIS A 1 121 ? 13.930 11.679 18.001 1.00 54.25 121 HIS A N 1
ATOM 991 C CA . HIS A 1 121 ? 15.056 10.805 17.689 1.00 54.25 121 HIS A CA 1
ATOM 992 C C . HIS A 1 121 ? 14.606 9.507 17.032 1.00 54.25 121 HIS A C 1
ATOM 994 O O . HIS A 1 121 ? 15.223 9.112 16.066 1.00 54.25 121 HIS A O 1
ATOM 1000 N N . MET A 1 122 ? 13.515 8.881 17.467 1.00 45.56 122 MET A N 1
ATOM 1001 C CA . MET A 1 122 ? 12.971 7.663 16.871 1.00 45.56 122 MET A CA 1
ATOM 1002 C C . MET A 1 122 ? 12.344 7.900 15.512 1.00 45.56 122 MET A C 1
ATOM 1004 O O . MET A 1 122 ? 12.295 6.925 14.795 1.00 45.56 122 MET A O 1
ATOM 1008 N N . LEU A 1 123 ? 11.888 9.114 15.169 1.00 53.53 123 LEU A N 1
ATOM 1009 C CA . LEU A 1 123 ? 11.411 9.513 13.837 1.00 53.53 123 LEU A CA 1
ATOM 1010 C C . LEU A 1 123 ? 12.600 9.713 12.879 1.00 53.53 123 LEU A C 1
ATOM 1012 O O . LEU A 1 123 ? 12.564 9.262 11.742 1.00 53.53 123 LEU A O 1
ATOM 1016 N N . PHE A 1 124 ? 13.676 10.330 13.373 1.00 55.41 124 PHE A N 1
ATOM 1017 C CA . PHE A 1 124 ? 14.934 10.519 12.645 1.00 55.41 124 PHE A CA 1
ATOM 1018 C C . PHE A 1 124 ? 15.677 9.184 12.433 1.00 55.41 124 PHE A C 1
ATOM 1020 O O . PHE A 1 124 ? 16.056 8.829 11.323 1.00 55.41 124 PHE A O 1
ATOM 1027 N N . ILE A 1 125 ? 15.762 8.374 13.489 1.00 53.19 125 ILE A N 1
ATOM 1028 C CA . ILE A 1 125 ? 16.231 6.983 13.496 1.00 53.19 125 ILE A CA 1
ATOM 1029 C C . ILE A 1 125 ? 15.211 6.076 12.777 1.00 53.19 125 ILE A C 1
ATOM 1031 O O . ILE A 1 125 ? 15.603 5.048 12.254 1.00 53.19 125 ILE A O 1
ATOM 1035 N N . PHE A 1 126 ? 13.927 6.434 12.656 1.00 53.31 126 PHE A N 1
ATOM 1036 C CA . PHE A 1 126 ? 12.902 5.647 11.934 1.00 53.31 126 PHE A CA 1
ATOM 1037 C C . PHE A 1 126 ? 13.224 5.512 10.459 1.00 53.31 126 PHE A C 1
ATOM 1039 O O . PHE A 1 126 ? 13.019 4.452 9.884 1.00 53.31 126 PHE A O 1
ATOM 1046 N N . VAL A 1 127 ? 13.712 6.600 9.863 1.00 57.97 127 VAL A N 1
ATOM 1047 C CA . VAL A 1 127 ? 14.135 6.631 8.464 1.00 57.97 127 VAL A CA 1
ATOM 1048 C C . VAL A 1 127 ? 15.401 5.784 8.284 1.00 57.97 127 VAL A C 1
ATOM 1050 O O . VAL A 1 127 ? 15.541 5.123 7.264 1.00 57.97 127 VAL A O 1
ATOM 1053 N N . ALA A 1 128 ? 16.265 5.714 9.303 1.00 46.69 128 ALA A N 1
ATOM 1054 C CA . ALA A 1 128 ? 17.534 4.981 9.260 1.00 46.69 128 ALA A CA 1
ATOM 1055 C C . ALA A 1 128 ? 17.485 3.525 9.793 1.00 46.69 128 ALA A C 1
ATOM 1057 O O . ALA A 1 128 ? 18.383 2.740 9.522 1.00 46.69 128 ALA A O 1
ATOM 1058 N N . THR A 1 129 ? 16.460 3.137 10.563 1.00 51.16 129 THR A N 1
ATOM 1059 C CA . THR A 1 129 ? 16.489 1.935 11.439 1.00 51.16 129 THR A CA 1
ATOM 1060 C C . THR A 1 129 ? 15.135 1.218 11.510 1.00 51.16 129 THR A C 1
ATOM 1062 O O . THR A 1 129 ? 14.840 0.517 12.484 1.00 51.16 129 THR A O 1
ATOM 1065 N N . MET A 1 130 ? 14.277 1.397 10.496 1.00 49.47 130 MET A N 1
ATOM 1066 C CA . MET A 1 130 ? 12.890 0.902 10.484 1.00 49.47 130 MET A CA 1
ATOM 1067 C C . MET A 1 130 ? 12.741 -0.633 10.571 1.00 49.47 130 MET A C 1
ATOM 1069 O O . MET A 1 130 ? 11.622 -1.113 10.721 1.00 49.47 130 MET A O 1
ATOM 1073 N N . ILE A 1 131 ? 13.831 -1.409 10.544 1.00 48.84 131 ILE A N 1
ATOM 1074 C CA . ILE A 1 131 ? 13.790 -2.877 10.656 1.00 48.84 131 ILE A CA 1
ATOM 1075 C C . ILE A 1 131 ? 13.912 -3.374 12.115 1.00 48.84 131 ILE A C 1
ATOM 1077 O O . ILE A 1 131 ? 13.288 -4.374 12.455 1.00 48.84 131 ILE A O 1
ATOM 1081 N N . PHE A 1 132 ? 14.626 -2.691 13.025 1.00 41.12 132 PHE A N 1
ATOM 1082 C CA . PHE A 1 132 ? 15.041 -3.329 14.296 1.00 41.12 132 PHE A CA 1
ATOM 1083 C C . PHE A 1 132 ? 14.354 -2.818 15.582 1.00 41.12 132 PHE A C 1
ATOM 1085 O O . PHE A 1 132 ? 14.254 -3.548 16.569 1.00 41.12 132 PHE A O 1
ATOM 1092 N N . SER A 1 133 ? 13.829 -1.588 15.611 1.00 41.94 133 SER A N 1
ATOM 1093 C CA . SER A 1 133 ? 13.515 -0.920 16.896 1.00 41.94 133 SER A CA 1
ATOM 1094 C C . SER A 1 133 ? 12.025 -0.842 17.274 1.00 41.94 133 SER A C 1
ATOM 1096 O O . SER A 1 133 ? 11.696 -0.511 18.417 1.00 41.94 133 SER A O 1
ATOM 1098 N N . PHE A 1 134 ? 11.090 -1.162 16.368 1.00 46.16 134 PHE A N 1
ATOM 1099 C CA . PHE A 1 134 ? 9.658 -0.895 16.599 1.00 46.16 134 PHE A CA 1
ATOM 1100 C C . PHE A 1 134 ? 8.937 -1.923 17.490 1.00 46.16 134 PHE A C 1
ATOM 1102 O O . PHE A 1 134 ? 7.878 -1.633 18.051 1.00 46.16 134 PHE A O 1
ATOM 1109 N N . VAL A 1 135 ? 9.526 -3.102 17.708 1.00 49.69 135 VAL A N 1
ATOM 1110 C CA . VAL A 1 135 ? 8.924 -4.149 18.554 1.00 49.69 135 VAL A CA 1
ATOM 1111 C C . VAL A 1 135 ? 9.112 -3.865 20.053 1.00 49.69 135 VAL A C 1
ATOM 1113 O O . VAL A 1 135 ? 8.251 -4.221 20.857 1.00 49.69 135 VAL A O 1
ATOM 1116 N N . ARG A 1 136 ? 10.173 -3.154 20.458 1.00 46.62 136 ARG A N 1
ATOM 1117 C CA . ARG A 1 136 ? 10.596 -3.110 21.873 1.00 46.62 136 ARG A CA 1
ATOM 1118 C C . ARG A 1 136 ? 9.956 -2.002 22.728 1.00 46.62 136 ARG A C 1
ATOM 1120 O O . ARG A 1 136 ? 9.958 -2.118 23.948 1.00 46.62 136 ARG A O 1
ATOM 1127 N N . SER A 1 137 ? 9.370 -0.953 22.135 1.00 43.84 137 SER A N 1
ATOM 1128 C CA . SER A 1 137 ? 8.986 0.266 22.888 1.00 43.84 137 SE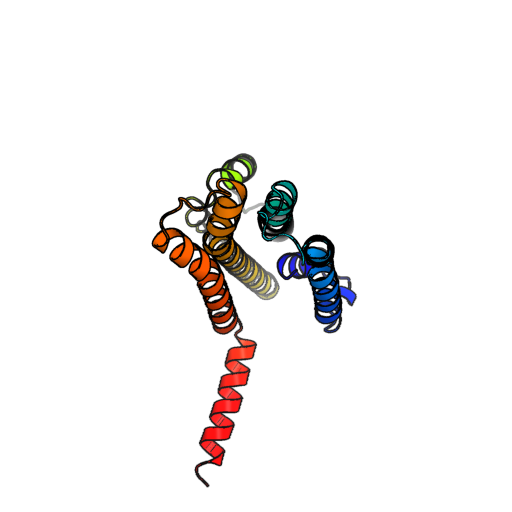R A CA 1
ATOM 1129 C C . SER A 1 137 ? 7.487 0.411 23.230 1.00 43.84 137 SER A C 1
ATOM 1131 O O . SER A 1 137 ? 7.114 1.223 24.070 1.00 43.84 137 SER A O 1
ATOM 1133 N N . SER A 1 138 ? 6.589 -0.402 22.658 1.00 42.88 138 SER A N 1
ATOM 1134 C CA . SER A 1 138 ? 5.131 -0.261 22.895 1.00 42.88 138 SER A CA 1
ATOM 1135 C C . SER A 1 138 ? 4.574 -1.070 24.083 1.00 42.88 138 SER A C 1
ATOM 1137 O O . SER A 1 138 ? 3.357 -1.137 24.256 1.00 42.88 138 SER A O 1
ATOM 1139 N N . SER A 1 139 ? 5.428 -1.688 24.908 1.00 40.62 139 SER A N 1
ATOM 1140 C CA . SER A 1 139 ? 5.015 -2.608 25.985 1.00 40.62 139 SER A CA 1
ATOM 1141 C C . SER A 1 139 ? 5.436 -2.153 27.386 1.00 40.62 139 SER A C 1
ATOM 1143 O O . SER A 1 139 ? 5.933 -2.942 28.184 1.00 40.62 139 SER A O 1
ATOM 1145 N N . LYS A 1 140 ? 5.231 -0.878 27.722 1.00 40.00 140 LYS A N 1
ATOM 1146 C CA . LYS A 1 140 ? 5.218 -0.440 29.126 1.00 40.00 140 LYS A CA 1
ATOM 1147 C C . LYS A 1 140 ? 3.894 0.262 29.408 1.00 40.00 140 LYS A C 1
ATOM 1149 O O . LYS A 1 140 ? 3.751 1.465 29.222 1.00 40.00 140 LYS A O 1
ATOM 1154 N N . ARG A 1 141 ? 2.880 -0.533 29.773 1.00 45.25 141 ARG A N 1
ATOM 1155 C CA . ARG A 1 141 ? 1.587 -0.040 30.265 1.00 45.25 141 ARG A CA 1
ATOM 1156 C C . ARG A 1 141 ? 1.704 0.275 31.749 1.00 45.25 141 ARG A C 1
ATOM 1158 O O . ARG A 1 141 ? 2.017 -0.603 32.543 1.00 45.25 141 ARG A O 1
ATOM 1165 N N . VAL A 1 142 ? 1.363 1.507 32.100 1.00 41.34 142 VAL A N 1
ATOM 1166 C CA . VAL A 1 142 ? 1.013 1.904 33.463 1.00 41.34 142 VAL A CA 1
ATOM 1167 C C . VAL A 1 142 ? -0.356 1.290 33.778 1.00 41.34 142 VAL A C 1
ATOM 1169 O O . VAL A 1 142 ? -1.348 1.591 33.112 1.00 41.34 142 VAL A O 1
ATOM 1172 N N . HIS A 1 143 ? -0.398 0.379 34.749 1.00 41.66 143 HIS A N 1
ATOM 1173 C CA . HIS A 1 143 ? -1.636 -0.086 35.366 1.00 41.66 143 HIS A CA 1
ATOM 1174 C C . HIS A 1 143 ? -2.079 0.971 36.381 1.00 41.66 143 HIS A C 1
ATOM 1176 O O . HIS A 1 143 ? -1.484 1.086 37.445 1.00 41.66 143 HIS A O 1
ATOM 1182 N N . VAL A 1 144 ? -3.105 1.753 36.049 1.00 47.47 144 VAL A N 1
ATOM 1183 C CA . VAL A 1 144 ? -3.875 2.497 37.053 1.00 47.47 144 VAL A CA 1
ATOM 1184 C C . VAL A 1 144 ? -5.218 1.794 37.163 1.00 47.47 144 VAL A C 1
ATOM 1186 O O . VAL A 1 144 ? -6.007 1.797 36.217 1.00 47.47 144 VAL A O 1
ATOM 1189 N N . THR A 1 145 ? -5.420 1.115 38.287 1.00 45.28 145 THR A N 1
ATOM 1190 C CA . THR A 1 145 ? -6.671 0.450 38.646 1.00 45.28 145 THR A CA 1
ATOM 1191 C C . THR A 1 145 ? -7.364 1.341 39.670 1.00 45.28 145 THR A C 1
ATOM 1193 O O . THR A 1 145 ? -7.009 1.313 40.841 1.00 45.28 145 THR A O 1
ATOM 1196 N N . THR A 1 146 ? -8.330 2.149 39.241 1.00 50.34 146 THR A N 1
ATOM 1197 C CA . THR A 1 146 ? -9.261 2.833 40.150 1.00 50.34 146 THR A CA 1
ATOM 1198 C C . THR A 1 146 ? -10.679 2.591 39.653 1.00 50.34 146 THR A C 1
A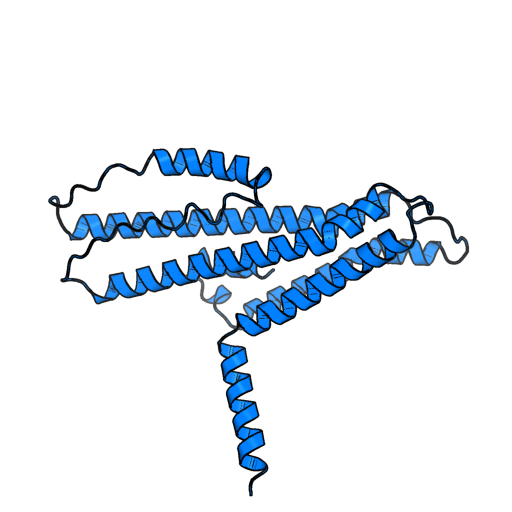TOM 1200 O O . THR A 1 146 ? -11.050 2.950 38.535 1.00 50.34 146 THR A O 1
ATOM 1203 N N . ALA A 1 147 ? -11.442 1.873 40.470 1.00 52.25 147 ALA A N 1
ATOM 1204 C CA . ALA A 1 147 ? -12.767 1.366 40.169 1.00 52.25 147 ALA A CA 1
ATOM 1205 C C . ALA A 1 147 ? -13.823 2.343 40.688 1.00 52.25 147 ALA A C 1
ATOM 1207 O O . ALA A 1 147 ? -14.146 2.287 41.867 1.00 52.25 147 ALA A O 1
ATOM 1208 N N . THR A 1 148 ? -14.345 3.242 39.840 1.00 51.34 148 THR A N 1
ATOM 1209 C CA . THR A 1 148 ? -15.686 3.848 40.064 1.00 51.34 148 THR A CA 1
ATOM 1210 C C . THR A 1 148 ? -16.307 4.599 38.868 1.00 51.34 148 THR A C 1
ATOM 1212 O O . THR A 1 148 ? -17.468 4.975 38.940 1.00 51.34 148 THR A O 1
ATOM 1215 N N . THR A 1 149 ? -15.636 4.741 37.716 1.00 53.34 149 THR A N 1
ATOM 1216 C CA . THR A 1 149 ? -16.208 5.352 36.483 1.00 53.34 149 THR A CA 1
ATOM 1217 C C . THR A 1 149 ? -15.943 4.483 35.238 1.00 53.34 149 THR A C 1
ATOM 1219 O O . THR A 1 149 ? -15.287 4.873 34.273 1.00 53.34 149 THR A O 1
ATOM 1222 N N . LEU A 1 150 ? -16.417 3.232 35.280 1.00 54.88 150 LEU A N 1
ATOM 1223 C CA . LEU A 1 150 ? -15.878 2.106 34.494 1.00 54.88 150 LEU A CA 1
ATOM 1224 C C . LEU A 1 150 ? -16.238 2.055 32.991 1.00 54.88 150 LEU A C 1
ATOM 1226 O O . LEU A 1 150 ? -15.519 1.412 32.224 1.00 54.88 150 LEU A O 1
ATOM 1230 N N . VAL A 1 151 ? -17.299 2.720 32.527 1.00 59.41 151 VAL A N 1
ATOM 1231 C CA . VAL A 1 151 ? -17.811 2.518 31.151 1.00 59.41 151 VAL A CA 1
ATOM 1232 C C . VAL A 1 151 ? -17.070 3.327 30.061 1.00 59.41 151 VAL A C 1
ATOM 1234 O O . VAL A 1 151 ? -16.685 2.729 29.050 1.00 59.41 151 VAL A O 1
ATOM 1237 N N . PRO A 1 152 ? -16.791 4.642 30.205 1.00 64.06 152 PRO A N 1
ATOM 1238 C CA . PRO A 1 152 ? -16.124 5.403 29.139 1.00 64.06 152 PRO A CA 1
ATOM 1239 C C . PRO A 1 152 ? -14.632 5.053 28.987 1.00 64.06 152 PRO A C 1
ATOM 1241 O O . PRO A 1 152 ? -14.095 5.079 27.877 1.00 64.06 152 PRO A O 1
ATOM 1244 N N . VAL A 1 153 ? -13.960 4.654 30.073 1.00 66.50 153 VAL A N 1
ATOM 1245 C CA . VAL A 1 153 ? -12.514 4.360 30.069 1.00 66.50 153 VAL A CA 1
ATOM 1246 C C . VAL A 1 153 ? -12.202 3.025 29.378 1.00 66.50 153 VAL A C 1
ATOM 1248 O O . VAL A 1 153 ? -11.217 2.917 28.639 1.00 66.50 153 VAL A O 1
ATOM 1251 N N . ALA A 1 154 ? -13.059 2.012 29.551 1.00 72.19 154 ALA A N 1
ATOM 1252 C CA . ALA A 1 154 ? -12.880 0.699 28.933 1.00 72.19 154 ALA A CA 1
ATOM 1253 C C . ALA A 1 154 ? -12.959 0.759 27.394 1.00 72.19 154 ALA A C 1
ATOM 1255 O O . ALA A 1 154 ? -12.103 0.195 26.702 1.00 72.19 154 ALA A O 1
ATOM 1256 N N . ASN A 1 155 ? -13.932 1.502 26.853 1.00 74.81 155 ASN A N 1
ATOM 1257 C CA . ASN A 1 155 ? -14.100 1.680 25.406 1.00 74.81 155 ASN A CA 1
ATOM 1258 C C . ASN A 1 155 ? -12.897 2.383 24.768 1.00 74.81 155 ASN A C 1
ATOM 1260 O O . ASN A 1 155 ? -12.426 1.979 23.702 1.00 74.81 155 ASN A O 1
ATOM 1264 N N . LEU A 1 156 ? -12.337 3.375 25.458 1.00 71.06 156 LEU A N 1
ATOM 1265 C CA . LEU A 1 156 ? -11.193 4.124 24.957 1.00 71.06 156 LEU A CA 1
ATOM 1266 C C . LEU A 1 156 ? -9.909 3.285 24.931 1.00 71.06 156 LEU A C 1
ATOM 1268 O O . LEU A 1 156 ? -9.166 3.298 23.948 1.00 71.06 156 LEU A O 1
ATOM 1272 N N . LYS A 1 157 ? -9.685 2.476 25.976 1.00 74.44 157 LYS A N 1
ATOM 1273 C CA . LYS A 1 157 ? -8.562 1.527 26.036 1.00 74.44 157 LYS A CA 1
ATOM 1274 C C . LYS A 1 157 ? -8.649 0.485 24.919 1.00 74.44 157 LYS A C 1
ATOM 1276 O O . LYS A 1 157 ? -7.630 0.149 24.309 1.00 74.44 157 LYS A O 1
ATOM 1281 N N . ARG A 1 158 ? -9.860 -0.002 24.617 1.00 80.06 158 ARG A N 1
ATOM 1282 C CA . ARG A 1 158 ? -10.113 -0.933 23.506 1.00 80.06 158 ARG A CA 1
ATOM 1283 C C . ARG A 1 158 ? -9.820 -0.287 22.151 1.00 80.06 158 ARG A C 1
ATOM 1285 O O . ARG A 1 158 ? -9.139 -0.900 21.329 1.00 80.06 158 ARG A O 1
ATOM 1292 N N . GLN A 1 159 ? -10.270 0.950 21.937 1.00 77.44 159 GLN A N 1
ATOM 1293 C CA . GLN A 1 159 ? -10.004 1.695 20.705 1.00 77.44 159 GLN A CA 1
ATOM 1294 C C . GLN A 1 159 ? -8.502 1.921 20.490 1.00 77.44 159 GLN A C 1
ATOM 1296 O O . GLN A 1 159 ? -7.984 1.591 19.426 1.00 77.44 159 GLN A O 1
ATOM 1301 N N . GLN A 1 160 ? -7.781 2.369 21.522 1.00 78.25 160 GLN A N 1
ATOM 1302 C CA . GLN A 1 160 ? -6.334 2.571 21.441 1.00 78.25 160 GLN A CA 1
ATOM 1303 C C . GLN A 1 160 ? -5.586 1.269 21.120 1.00 78.25 160 GLN A C 1
ATOM 1305 O O . GLN A 1 160 ? -4.638 1.269 20.335 1.00 78.25 160 GLN A O 1
ATOM 1310 N N . HIS A 1 161 ? -6.005 0.141 21.702 1.00 80.25 161 HIS A N 1
ATOM 1311 C CA . HIS A 1 161 ? -5.383 -1.149 21.412 1.00 80.25 161 HIS A CA 1
ATOM 1312 C C . HIS A 1 161 ? -5.589 -1.573 19.952 1.00 80.25 161 HIS A C 1
ATOM 1314 O O . HIS A 1 161 ? -4.634 -2.007 19.305 1.00 80.25 161 HIS A O 1
ATOM 1320 N N . ARG A 1 162 ? -6.801 -1.373 19.418 1.00 82.62 162 ARG A N 1
ATOM 1321 C CA . ARG A 1 162 ? -7.114 -1.617 18.005 1.00 82.62 162 ARG A CA 1
ATOM 1322 C C . ARG A 1 162 ? -6.260 -0.749 17.082 1.00 82.62 162 ARG A C 1
ATOM 1324 O O . ARG A 1 162 ? -5.719 -1.258 16.105 1.00 82.62 162 ARG A O 1
ATOM 1331 N N . ASP A 1 163 ? -6.093 0.531 17.405 1.00 79.00 163 ASP A N 1
ATOM 1332 C CA . ASP A 1 163 ? -5.332 1.462 16.567 1.00 79.00 163 ASP A CA 1
ATOM 1333 C C . ASP A 1 163 ? -3.836 1.117 16.528 1.00 79.00 163 ASP A C 1
ATOM 1335 O O . ASP A 1 163 ? -3.222 1.176 15.457 1.00 79.00 163 ASP A O 1
ATOM 1339 N N . ILE A 1 164 ? -3.264 0.692 17.662 1.00 79.56 164 ILE A N 1
ATOM 1340 C CA . ILE A 1 164 ? -1.875 0.210 17.746 1.00 79.56 164 ILE A CA 1
ATOM 1341 C C . ILE A 1 164 ? -1.700 -1.082 16.947 1.00 79.56 164 ILE A C 1
ATOM 1343 O O . ILE A 1 164 ? -0.738 -1.207 16.192 1.00 79.56 164 ILE A O 1
ATOM 1347 N N . TYR A 1 165 ? -2.617 -2.039 17.096 1.00 84.06 165 TYR A N 1
ATOM 1348 C CA . TYR A 1 165 ? -2.563 -3.298 16.354 1.00 84.06 165 TYR A CA 1
ATOM 1349 C C . TYR A 1 165 ? -2.616 -3.056 14.840 1.00 84.06 165 TYR A C 1
ATOM 1351 O O . TYR A 1 165 ? -1.773 -3.548 14.095 1.00 84.06 165 TYR A O 1
ATOM 1359 N N . LEU A 1 166 ? -3.532 -2.193 14.399 1.00 82.19 166 LEU A N 1
ATOM 1360 C CA . LEU A 1 166 ? -3.667 -1.825 12.995 1.00 82.19 166 LEU A CA 1
ATOM 1361 C C . LEU A 1 166 ? -2.443 -1.046 12.476 1.00 82.19 166 LEU A C 1
ATOM 1363 O O . LEU A 1 166 ? -2.087 -1.172 11.311 1.00 82.19 166 LEU A O 1
ATOM 1367 N N . LEU A 1 167 ? -1.776 -0.235 13.310 1.00 80.94 167 LEU A N 1
ATOM 1368 C CA . LEU A 1 167 ? -0.510 0.419 12.943 1.00 80.94 167 LEU A CA 1
ATOM 1369 C C . LEU A 1 167 ? 0.617 -0.602 12.731 1.00 80.94 167 LEU A C 1
ATOM 1371 O O . LEU A 1 167 ? 1.350 -0.489 11.755 1.00 80.94 167 LEU A O 1
ATOM 1375 N N . LYS A 1 168 ? 0.735 -1.606 13.610 1.00 83.00 168 LYS A N 1
ATOM 1376 C CA . LYS A 1 168 ? 1.721 -2.689 13.453 1.00 83.00 168 LYS A CA 1
ATOM 1377 C C . LYS A 1 168 ? 1.512 -3.454 12.150 1.00 83.00 168 LYS A C 1
ATOM 1379 O O . LYS A 1 168 ? 2.471 -3.687 11.428 1.00 83.00 168 LYS A O 1
ATOM 1384 N N . HIS A 1 169 ? 0.263 -3.781 11.839 1.00 86.31 169 HIS A N 1
ATOM 1385 C CA . HIS A 1 169 ? -0.103 -4.441 10.590 1.00 86.31 169 HIS A CA 1
ATOM 1386 C C . HIS A 1 169 ? 0.219 -3.577 9.355 1.00 86.31 169 HIS A C 1
ATOM 1388 O O . HIS A 1 169 ? 0.826 -4.062 8.410 1.00 86.31 169 HIS A O 1
ATOM 1394 N N . MET A 1 170 ? -0.074 -2.270 9.383 1.00 83.94 170 MET A N 1
ATOM 1395 C CA . MET A 1 170 ? 0.320 -1.364 8.291 1.00 83.94 170 MET A CA 1
ATOM 1396 C C . MET A 1 170 ? 1.839 -1.280 8.095 1.00 83.94 170 MET A C 1
ATOM 1398 O O . MET A 1 170 ? 2.302 -1.180 6.962 1.00 83.94 170 MET A O 1
ATOM 1402 N N . LEU A 1 171 ? 2.612 -1.317 9.183 1.00 84.31 171 LEU A N 1
ATOM 1403 C CA . LEU A 1 171 ? 4.072 -1.327 9.108 1.00 84.31 171 LEU A CA 1
ATOM 1404 C C . LEU A 1 171 ? 4.592 -2.652 8.540 1.00 84.31 171 LEU A C 1
ATOM 1406 O O . LEU A 1 171 ? 5.480 -2.633 7.699 1.00 84.31 171 LEU A O 1
ATOM 1410 N N . PHE A 1 172 ? 3.990 -3.776 8.930 1.00 89.25 172 PHE A N 1
ATOM 1411 C CA . PHE A 1 172 ? 4.293 -5.087 8.357 1.00 89.25 172 PHE A CA 1
ATOM 1412 C C . PHE A 1 172 ? 4.073 -5.115 6.835 1.00 89.25 172 PHE A C 1
ATOM 1414 O O . PHE A 1 172 ? 4.990 -5.470 6.098 1.00 89.25 172 PHE A O 1
ATOM 1421 N N . LEU A 1 173 ? 2.914 -4.648 6.360 1.00 88.69 173 LEU A N 1
ATOM 1422 C CA . LEU A 1 173 ? 2.615 -4.542 4.926 1.00 88.69 173 LEU A CA 1
ATOM 1423 C C . LEU A 1 173 ? 3.626 -3.656 4.182 1.00 88.69 173 LEU A C 1
ATOM 1425 O O . LEU A 1 173 ? 4.041 -3.980 3.071 1.00 88.69 173 LEU A O 1
ATOM 1429 N N . LEU A 1 174 ? 4.062 -2.550 4.796 1.00 88.25 174 LEU A N 1
ATOM 1430 C CA . LEU A 1 174 ? 5.096 -1.688 4.221 1.00 88.25 174 LEU A CA 1
ATOM 1431 C C . LEU A 1 174 ? 6.448 -2.409 4.120 1.00 88.25 174 LEU A C 1
ATOM 1433 O O . LEU A 1 174 ? 7.130 -2.279 3.108 1.00 88.25 174 LEU A O 1
ATOM 1437 N N . THR A 1 175 ? 6.833 -3.187 5.132 1.00 89.06 175 THR A N 1
ATOM 1438 C CA . THR A 1 175 ? 8.065 -3.986 5.101 1.00 89.06 175 THR A CA 1
ATOM 1439 C C . THR A 1 175 ? 8.022 -5.039 3.994 1.00 89.06 175 THR A C 1
ATOM 1441 O O . THR A 1 175 ? 8.969 -5.137 3.217 1.00 89.06 175 THR A O 1
ATOM 1444 N N . VAL A 1 176 ? 6.913 -5.774 3.868 1.00 93.31 176 VAL A N 1
ATOM 1445 C CA . VAL A 1 176 ? 6.702 -6.765 2.796 1.00 93.31 176 VAL A CA 1
ATOM 1446 C C . VAL A 1 176 ? 6.758 -6.108 1.414 1.00 93.31 176 VAL A C 1
ATOM 1448 O O . VAL A 1 176 ? 7.326 -6.674 0.478 1.00 93.31 176 VAL A O 1
ATOM 1451 N N . PHE A 1 177 ? 6.216 -4.895 1.283 1.00 92.62 177 PHE A N 1
ATOM 1452 C CA . PHE A 1 177 ? 6.301 -4.109 0.056 1.00 92.62 177 PHE A CA 1
ATOM 1453 C C . PHE A 1 177 ? 7.747 -3.726 -0.289 1.00 92.62 177 PHE A C 1
ATOM 1455 O O . PHE A 1 177 ? 8.190 -3.976 -1.406 1.00 92.62 177 PHE A O 1
ATOM 1462 N N . ILE A 1 178 ? 8.506 -3.170 0.663 1.00 92.69 178 ILE A N 1
ATOM 1463 C CA . ILE A 1 178 ? 9.898 -2.752 0.431 1.00 92.69 178 ILE A CA 1
ATOM 1464 C C . ILE A 1 178 ? 10.762 -3.950 0.034 1.00 92.69 178 ILE A C 1
ATOM 1466 O O . ILE A 1 178 ? 11.463 -3.879 -0.970 1.00 92.69 178 ILE A O 1
ATOM 1470 N N . ILE A 1 179 ? 10.677 -5.056 0.780 1.00 94.62 179 ILE A N 1
ATOM 1471 C CA . ILE A 1 179 ? 11.463 -6.267 0.506 1.00 94.62 179 ILE A CA 1
ATOM 1472 C C . ILE A 1 179 ? 11.103 -6.855 -0.862 1.00 94.62 179 ILE A C 1
ATOM 1474 O O . ILE A 1 179 ? 11.990 -7.291 -1.583 1.00 94.62 179 ILE A O 1
ATOM 1478 N N . GLY A 1 180 ? 9.821 -6.852 -1.235 1.00 95.00 180 GLY A N 1
ATOM 1479 C CA . GLY A 1 180 ? 9.371 -7.418 -2.505 1.00 95.00 180 GLY A CA 1
ATOM 1480 C C . GLY A 1 180 ? 9.717 -6.578 -3.729 1.00 95.00 180 GLY A C 1
ATOM 1481 O O . GLY A 1 180 ? 10.112 -7.116 -4.754 1.00 95.00 180 GLY A O 1
ATOM 1482 N N . TRP A 1 181 ? 9.547 -5.260 -3.645 1.00 96.06 181 TRP A N 1
ATOM 1483 C CA . TRP A 1 181 ? 9.567 -4.402 -4.829 1.00 96.06 181 TRP A CA 1
ATOM 1484 C C . TRP A 1 181 ? 10.858 -3.604 -4.986 1.00 96.06 181 TRP A C 1
ATOM 1486 O O . TRP A 1 181 ? 11.288 -3.378 -6.116 1.00 96.06 181 TRP A O 1
ATOM 1496 N N . ALA A 1 182 ? 11.489 -3.173 -3.887 1.00 94.62 182 ALA A N 1
ATOM 1497 C CA . ALA A 1 182 ? 12.669 -2.318 -3.980 1.00 94.62 182 ALA A CA 1
ATOM 1498 C C . ALA A 1 182 ? 13.850 -3.020 -4.669 1.00 94.62 182 ALA A C 1
ATOM 1500 O O . ALA A 1 182 ? 14.396 -2.419 -5.587 1.00 94.62 182 ALA A O 1
ATOM 1501 N N . PRO A 1 183 ? 14.214 -4.280 -4.345 1.00 95.38 183 PRO A N 1
ATOM 1502 C CA . PRO A 1 183 ? 15.323 -4.957 -5.021 1.00 95.38 183 PRO A CA 1
ATOM 1503 C C . PRO A 1 183 ? 15.148 -5.043 -6.543 1.00 95.38 183 PRO A C 1
ATOM 1505 O O . PRO A 1 183 ? 16.095 -4.800 -7.285 1.00 95.38 183 PRO A O 1
ATOM 1508 N N . TYR A 1 184 ? 13.924 -5.319 -7.003 1.00 94.50 184 TYR A N 1
ATOM 1509 C CA . TYR A 1 184 ? 13.592 -5.398 -8.425 1.00 94.50 184 TYR A CA 1
ATOM 1510 C C . TYR A 1 184 ? 13.800 -4.059 -9.145 1.00 94.50 184 TYR A C 1
ATOM 1512 O O . TYR A 1 184 ? 14.520 -3.991 -10.137 1.00 94.50 184 TYR A O 1
ATOM 1520 N N . TYR A 1 185 ? 13.219 -2.972 -8.628 1.00 94.06 185 TYR A N 1
ATOM 1521 C CA . TYR A 1 185 ? 13.362 -1.666 -9.275 1.00 94.06 185 TYR A CA 1
ATOM 1522 C C . TYR A 1 185 ? 14.747 -1.040 -9.077 1.00 94.06 185 TYR A C 1
ATOM 1524 O O . TYR A 1 185 ? 15.180 -0.272 -9.930 1.00 94.06 185 TYR A O 1
ATOM 1532 N N . THR A 1 186 ? 15.457 -1.366 -7.993 1.00 92.44 186 THR A N 1
ATOM 1533 C CA . THR A 1 186 ? 16.854 -0.953 -7.804 1.00 92.44 186 THR A CA 1
ATOM 1534 C C . THR A 1 186 ? 17.760 -1.609 -8.843 1.00 92.44 186 THR A C 1
ATOM 1536 O O . THR A 1 186 ? 18.605 -0.922 -9.403 1.00 92.44 186 THR A O 1
ATOM 1539 N N . MET A 1 187 ? 17.562 -2.899 -9.147 1.00 92.44 187 MET A N 1
ATOM 1540 C CA . MET A 1 187 ? 18.295 -3.573 -10.227 1.00 92.44 187 MET A CA 1
ATOM 1541 C C . MET A 1 187 ? 18.059 -2.864 -11.564 1.00 92.44 187 MET A C 1
ATOM 1543 O O . MET A 1 187 ? 19.021 -2.486 -12.219 1.00 92.44 187 MET A O 1
ATOM 1547 N N . ILE A 1 188 ? 16.791 -2.607 -11.912 1.00 89.25 188 ILE A N 1
ATOM 1548 C CA . ILE A 1 188 ? 16.422 -1.903 -13.152 1.00 89.25 188 ILE A CA 1
ATOM 1549 C C . ILE A 1 188 ? 17.053 -0.506 -13.233 1.00 89.25 188 ILE A C 1
ATOM 1551 O O . ILE A 1 188 ? 17.364 -0.050 -14.324 1.00 89.25 188 ILE A O 1
ATOM 1555 N N . ALA A 1 189 ? 17.205 0.187 -12.103 1.00 89.88 189 ALA A N 1
ATOM 1556 C CA . ALA A 1 189 ? 17.729 1.549 -12.073 1.00 89.88 189 ALA A CA 1
ATOM 1557 C C . ALA A 1 189 ? 19.266 1.633 -12.060 1.00 89.88 189 ALA A C 1
ATOM 1559 O O . ALA A 1 189 ? 19.802 2.635 -12.519 1.00 89.88 189 ALA A O 1
ATOM 1560 N N . ILE A 1 190 ? 19.968 0.649 -11.486 1.00 88.69 190 ILE A N 1
ATOM 1561 C CA . ILE A 1 190 ? 21.433 0.692 -11.325 1.00 88.69 190 ILE A CA 1
ATOM 1562 C C . ILE A 1 190 ? 22.151 0.067 -12.515 1.00 88.69 190 ILE A C 1
ATOM 1564 O O . ILE A 1 190 ? 23.162 0.610 -12.953 1.00 88.69 190 ILE A O 1
ATOM 1568 N N . ASP A 1 191 ? 21.660 -1.069 -13.005 1.00 80.12 191 ASP A N 1
ATOM 1569 C CA . ASP A 1 191 ? 22.382 -1.857 -13.993 1.00 80.12 191 ASP A CA 1
ATOM 1570 C C . ASP A 1 191 ? 21.474 -2.211 -15.174 1.00 80.12 191 ASP A C 1
ATOM 1572 O O . ASP A 1 191 ? 20.758 -3.216 -15.139 1.00 80.12 191 ASP A O 1
ATOM 1576 N N . PRO A 1 192 ? 21.457 -1.368 -16.220 1.00 66.25 192 PRO A N 1
ATOM 1577 C CA . PRO A 1 192 ? 20.745 -1.678 -17.448 1.00 66.25 192 PRO A CA 1
ATOM 1578 C C . PRO A 1 192 ? 21.483 -2.712 -18.313 1.00 66.25 192 PRO A C 1
ATOM 1580 O O . PRO A 1 192 ? 20.968 -3.047 -19.379 1.00 66.25 192 PRO A O 1
ATOM 1583 N N . SER A 1 193 ? 22.679 -3.176 -17.919 1.00 71.75 193 SER A N 1
ATOM 1584 C CA . SER A 1 193 ? 23.445 -4.148 -18.699 1.00 71.75 193 SER A CA 1
ATOM 1585 C C . SER A 1 193 ? 22.953 -5.582 -18.468 1.00 71.75 193 SER A C 1
ATOM 1587 O O . SER A 1 193 ? 22.534 -5.960 -17.373 1.00 71.75 193 SER A O 1
ATOM 1589 N N . ASP A 1 194 ? 22.991 -6.395 -19.525 1.00 64.69 194 ASP A N 1
ATOM 1590 C CA . ASP A 1 194 ? 22.496 -7.780 -19.526 1.00 64.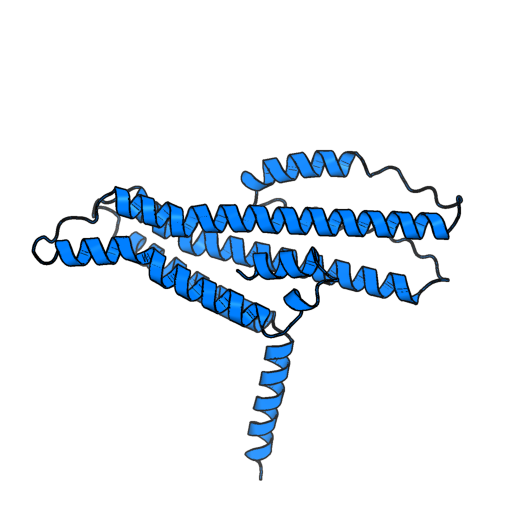69 194 ASP A CA 1
ATOM 1591 C C . ASP A 1 194 ? 23.410 -8.764 -18.760 1.00 64.69 194 ASP A C 1
ATOM 1593 O O . ASP A 1 194 ? 23.112 -9.957 -18.684 1.00 64.69 194 ASP A O 1
ATOM 1597 N N . ASP A 1 195 ? 24.500 -8.282 -18.151 1.00 77.19 195 ASP A N 1
ATOM 1598 C CA . ASP A 1 195 ? 25.524 -9.119 -17.512 1.00 77.19 195 ASP A CA 1
ATOM 1599 C C . ASP A 1 195 ? 25.134 -9.601 -16.102 1.00 77.19 195 ASP A C 1
ATOM 1601 O O . ASP A 1 195 ? 25.847 -10.393 -15.473 1.00 77.19 195 ASP A O 1
ATOM 1605 N N . VAL A 1 196 ? 23.973 -9.181 -15.585 1.00 80.25 196 VAL A N 1
ATOM 1606 C CA . VAL A 1 196 ? 23.452 -9.713 -14.322 1.00 80.25 196 VAL A CA 1
ATOM 1607 C C . VAL A 1 196 ? 23.083 -11.185 -14.495 1.00 80.25 196 VAL A C 1
ATOM 1609 O O . VAL A 1 196 ? 22.251 -11.552 -15.324 1.00 80.25 196 VAL A O 1
ATOM 1612 N N . LEU A 1 197 ? 23.653 -12.035 -13.635 1.00 88.00 197 LEU A N 1
ATOM 1613 C CA . LEU A 1 197 ? 23.421 -13.479 -13.629 1.00 88.00 197 LEU A CA 1
ATOM 1614 C C . LEU A 1 197 ? 21.917 -13.802 -13.746 1.00 88.00 197 LEU A C 1
ATOM 1616 O O . LEU A 1 197 ? 21.120 -13.389 -12.898 1.00 88.00 197 LEU A O 1
ATOM 1620 N N . LEU A 1 198 ? 21.535 -14.578 -14.768 1.00 88.88 198 LEU A N 1
ATOM 1621 C CA . LEU A 1 198 ? 20.139 -14.903 -15.111 1.00 88.88 198 LEU A CA 1
ATOM 1622 C C . LEU A 1 198 ? 19.293 -15.316 -13.891 1.00 88.88 198 LEU A C 1
ATOM 1624 O O . LEU A 1 198 ? 18.144 -14.894 -13.741 1.00 88.88 198 LEU A O 1
ATOM 1628 N N . TRP A 1 199 ? 19.882 -16.097 -12.983 1.00 91.19 199 TRP A N 1
ATOM 1629 C CA . TRP A 1 199 ? 19.242 -16.559 -11.750 1.00 91.19 199 TRP A CA 1
ATOM 1630 C C . TRP A 1 199 ? 18.870 -15.427 -10.786 1.00 91.19 199 TRP A C 1
ATOM 1632 O O . TRP A 1 199 ? 17.800 -15.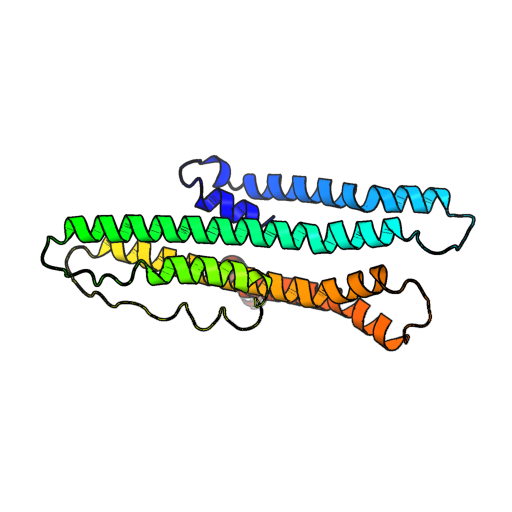472 -10.178 1.00 91.19 199 TRP A O 1
ATOM 1642 N N . ILE A 1 200 ? 19.710 -14.396 -10.667 1.00 92.12 200 ILE A N 1
ATOM 1643 C CA . ILE A 1 200 ? 19.437 -13.221 -9.828 1.00 92.12 200 ILE A CA 1
ATOM 1644 C C . ILE A 1 200 ? 18.252 -12.446 -10.412 1.00 92.12 200 ILE A C 1
ATOM 1646 O O . ILE A 1 200 ? 17.324 -12.106 -9.679 1.00 92.12 200 ILE A O 1
ATOM 1650 N N . SER A 1 201 ? 18.228 -12.246 -11.734 1.00 90.75 201 SER A N 1
ATOM 1651 C CA . SER A 1 201 ? 17.110 -11.592 -12.429 1.00 90.75 201 SER A CA 1
ATOM 1652 C C . SER A 1 201 ? 15.788 -12.343 -12.224 1.00 90.75 201 SER A C 1
ATOM 1654 O O . SER A 1 201 ? 14.769 -11.736 -11.886 1.00 90.75 201 SER A O 1
ATOM 1656 N N . MET A 1 202 ? 15.793 -13.676 -12.353 1.00 92.81 202 MET A N 1
ATOM 1657 C CA . MET A 1 202 ? 14.605 -14.501 -12.096 1.00 92.81 202 MET A CA 1
ATOM 1658 C C . MET A 1 202 ? 14.127 -14.393 -10.645 1.00 92.81 202 MET A C 1
ATOM 1660 O O . MET A 1 202 ? 12.934 -14.198 -10.406 1.00 92.81 202 MET A O 1
ATOM 1664 N N . LEU A 1 203 ? 15.046 -14.471 -9.678 1.00 95.19 203 LEU A N 1
ATOM 1665 C CA . LEU A 1 203 ? 14.715 -14.346 -8.261 1.00 95.19 203 LEU A CA 1
ATOM 1666 C C . LEU A 1 203 ? 14.077 -12.982 -7.968 1.00 95.19 203 LEU A C 1
ATOM 1668 O O . LEU A 1 203 ? 12.994 -12.921 -7.386 1.00 95.19 203 LEU A O 1
ATOM 1672 N N . LEU A 1 204 ? 14.687 -11.894 -8.445 1.00 94.75 204 LEU A N 1
ATOM 1673 C CA . LEU A 1 204 ? 14.181 -10.533 -8.259 1.00 94.75 204 LEU A CA 1
ATOM 1674 C C . LEU A 1 204 ? 12.817 -10.303 -8.924 1.00 94.75 204 LEU A C 1
ATOM 1676 O O . LEU A 1 204 ? 12.014 -9.547 -8.386 1.00 94.75 204 LEU A O 1
ATOM 1680 N N . LYS A 1 205 ? 12.510 -10.980 -10.036 1.00 93.62 205 LYS A N 1
ATOM 1681 C CA . LYS A 1 205 ? 11.181 -10.939 -10.678 1.00 93.62 205 LYS A CA 1
ATOM 1682 C C . LYS A 1 205 ? 10.100 -11.676 -9.879 1.00 93.62 205 LYS A C 1
ATOM 1684 O O . LYS A 1 205 ? 8.937 -11.278 -9.916 1.00 93.62 205 LYS A O 1
ATOM 1689 N N . ILE A 1 206 ? 10.459 -12.727 -9.140 1.00 96.94 206 ILE A N 1
ATOM 1690 C CA . ILE A 1 206 ? 9.519 -13.499 -8.307 1.00 96.94 206 ILE A CA 1
ATOM 1691 C C . ILE A 1 206 ? 9.175 -12.754 -7.006 1.00 96.94 206 ILE A C 1
ATOM 1693 O O . ILE A 1 206 ? 8.056 -12.873 -6.499 1.00 96.94 206 ILE A O 1
ATOM 1697 N N . LEU A 1 207 ? 10.100 -11.952 -6.469 1.00 95.88 207 LEU A N 1
ATOM 1698 C CA . LEU A 1 207 ? 9.918 -11.217 -5.210 1.00 95.88 207 LEU A CA 1
ATOM 1699 C C . LEU A 1 207 ? 8.639 -10.343 -5.166 1.00 95.88 207 LEU A C 1
ATOM 1701 O O . LEU A 1 207 ? 7.878 -10.474 -4.200 1.00 95.88 207 LEU A O 1
ATOM 1705 N N . PRO A 1 208 ? 8.332 -9.503 -6.178 1.00 96.62 208 PRO A N 1
ATOM 1706 C CA . PRO A 1 208 ? 7.091 -8.728 -6.223 1.00 96.62 208 PRO A CA 1
ATOM 1707 C C . PRO A 1 208 ? 5.826 -9.594 -6.192 1.00 96.62 208 PRO A C 1
ATOM 1709 O O . PRO A 1 208 ? 4.859 -9.252 -5.508 1.00 96.62 208 PRO A O 1
ATOM 1712 N N . VAL A 1 209 ? 5.841 -10.738 -6.886 1.00 96.75 209 VAL A N 1
ATOM 1713 C CA . VAL A 1 209 ? 4.715 -11.685 -6.925 1.00 96.75 209 VAL A CA 1
ATOM 1714 C C . VAL A 1 209 ? 4.481 -12.289 -5.543 1.00 96.75 209 VAL A C 1
ATOM 1716 O O . VAL A 1 209 ? 3.354 -12.294 -5.046 1.00 96.75 209 VAL A O 1
ATOM 1719 N N . MET A 1 210 ? 5.551 -12.724 -4.876 1.00 97.56 210 MET A N 1
ATOM 1720 C CA . MET A 1 210 ? 5.476 -13.250 -3.512 1.00 97.56 210 MET A CA 1
ATOM 1721 C C . MET A 1 210 ? 5.005 -12.187 -2.516 1.00 97.56 210 MET A C 1
ATOM 1723 O O . MET A 1 210 ? 4.174 -12.472 -1.657 1.00 97.56 210 MET A O 1
ATOM 1727 N N . SER A 1 211 ? 5.469 -10.943 -2.656 1.00 96.44 211 SER A N 1
ATOM 1728 C CA . SER A 1 211 ? 5.007 -9.809 -1.846 1.00 96.44 211 SER A CA 1
ATOM 1729 C C . SER A 1 211 ? 3.507 -9.553 -2.019 1.00 96.44 211 SER A C 1
ATOM 1731 O O . SER A 1 211 ? 2.783 -9.392 -1.034 1.00 96.44 211 SER A O 1
ATOM 1733 N N . ALA A 1 212 ? 3.001 -9.593 -3.256 1.00 95.06 212 ALA A N 1
ATOM 1734 C CA . ALA A 1 212 ? 1.571 -9.477 -3.530 1.00 95.06 212 ALA A CA 1
ATOM 1735 C C . ALA A 1 212 ? 0.768 -10.633 -2.910 1.00 95.06 212 ALA A C 1
ATOM 1737 O O . ALA A 1 212 ? -0.265 -10.389 -2.283 1.00 95.06 212 ALA A O 1
ATOM 1738 N N . LEU A 1 213 ? 1.262 -11.871 -3.014 1.00 96.69 213 LEU A N 1
ATOM 1739 C CA . LEU A 1 213 ? 0.630 -13.041 -2.402 1.00 96.69 213 LEU A CA 1
ATOM 1740 C C . LEU A 1 213 ? 0.560 -12.915 -0.874 1.00 96.69 213 LEU A C 1
ATOM 1742 O O . LEU A 1 213 ? -0.502 -13.134 -0.291 1.00 96.69 213 LEU A O 1
ATOM 1746 N N . ILE A 1 214 ? 1.655 -12.502 -0.228 1.00 96.38 214 ILE A N 1
ATOM 1747 C CA . ILE A 1 214 ? 1.691 -12.262 1.221 1.00 96.38 214 ILE A CA 1
ATOM 1748 C C . ILE A 1 214 ? 0.660 -11.201 1.607 1.00 96.38 214 ILE A C 1
ATOM 1750 O O . ILE A 1 214 ? -0.078 -11.409 2.564 1.00 96.38 214 ILE A O 1
ATOM 1754 N N . ASN A 1 215 ? 0.540 -10.108 0.848 1.00 92.44 215 ASN A N 1
ATOM 1755 C CA . ASN A 1 215 ? -0.457 -9.070 1.120 1.00 92.44 215 ASN A CA 1
ATOM 1756 C C . ASN A 1 215 ? -1.901 -9.593 1.011 1.00 92.44 215 ASN A C 1
ATOM 1758 O O . ASN A 1 215 ? -2.754 -9.201 1.805 1.00 92.44 215 ASN A O 1
ATOM 1762 N N . ILE A 1 216 ? -2.188 -10.486 0.056 1.00 92.56 216 ILE A N 1
ATOM 1763 C CA . ILE A 1 216 ? -3.510 -11.121 -0.086 1.00 92.56 216 ILE A CA 1
ATOM 1764 C C . ILE A 1 216 ? -3.803 -12.022 1.119 1.00 92.56 216 ILE A C 1
ATOM 1766 O O . ILE A 1 216 ? -4.880 -11.931 1.714 1.00 92.56 216 ILE A O 1
ATOM 1770 N N . VAL A 1 217 ? -2.843 -12.869 1.500 1.00 95.00 217 VAL A N 1
ATOM 1771 C CA . VAL A 1 217 ? -2.961 -13.769 2.656 1.00 95.00 217 VAL A CA 1
ATOM 1772 C C . VAL A 1 217 ? -3.128 -12.970 3.949 1.00 95.00 217 VAL A C 1
ATOM 1774 O O . VAL A 1 217 ? -4.008 -13.268 4.754 1.00 95.00 217 VAL A O 1
ATOM 1777 N N . ASP A 1 218 ? -2.339 -11.917 4.133 1.00 92.19 218 ASP A N 1
ATOM 1778 C CA . ASP A 1 218 ? -2.406 -11.034 5.293 1.00 92.19 218 ASP A CA 1
ATOM 1779 C C . ASP A 1 218 ? -3.766 -10.317 5.372 1.00 92.19 218 ASP A C 1
ATOM 1781 O O . ASP A 1 218 ? -4.424 -10.343 6.415 1.00 92.19 218 ASP A O 1
ATOM 1785 N N . LEU A 1 219 ? -4.273 -9.785 4.253 1.00 88.00 219 LEU A N 1
ATOM 1786 C CA . LEU A 1 219 ? -5.610 -9.184 4.186 1.00 88.00 219 LEU A CA 1
ATOM 1787 C C . LEU A 1 219 ? -6.706 -10.191 4.568 1.00 88.00 219 LEU A C 1
ATOM 1789 O O . LEU A 1 219 ? -7.642 -9.847 5.295 1.00 88.00 219 LEU A O 1
ATOM 1793 N N . PHE A 1 220 ? -6.585 -11.436 4.108 1.00 90.06 220 PHE A N 1
ATOM 1794 C CA . PHE A 1 220 ? -7.514 -12.511 4.445 1.00 90.06 220 PHE A CA 1
ATOM 1795 C C . PHE A 1 220 ? -7.474 -12.862 5.937 1.00 90.06 220 PHE A C 1
ATOM 1797 O O . PHE A 1 220 ? -8.519 -12.993 6.578 1.00 90.06 220 PHE A O 1
ATOM 1804 N N . ILE A 1 221 ? -6.273 -12.979 6.512 1.00 91.19 221 ILE A N 1
ATOM 1805 C CA . ILE A 1 221 ? -6.079 -13.305 7.927 1.00 91.19 221 ILE A CA 1
ATOM 1806 C C . ILE A 1 221 ? -6.619 -12.183 8.818 1.00 91.19 221 ILE A C 1
ATOM 1808 O O . ILE A 1 221 ? -7.280 -12.472 9.815 1.00 91.19 221 ILE A O 1
ATOM 1812 N N . TYR A 1 222 ? -6.382 -10.916 8.480 1.00 86.38 222 TYR A N 1
ATOM 1813 C CA . TYR A 1 222 ? -6.749 -9.785 9.338 1.00 86.38 222 TYR A CA 1
ATOM 1814 C C . TYR A 1 222 ? -8.204 -9.329 9.188 1.00 86.38 222 TYR A C 1
ATOM 1816 O O . TYR A 1 222 ? -8.759 -8.726 10.113 1.00 86.38 222 TYR A O 1
ATOM 1824 N N . ASN A 1 223 ? -8.862 -9.630 8.068 1.00 86.50 223 ASN A N 1
ATOM 1825 C CA . ASN A 1 223 ? -10.248 -9.236 7.848 1.00 86.50 223 ASN A CA 1
ATOM 1826 C C . ASN A 1 223 ? -11.221 -10.207 8.536 1.00 86.50 223 ASN A C 1
ATOM 1828 O O . ASN A 1 223 ? -11.730 -11.161 7.946 1.00 86.50 223 ASN A O 1
ATOM 1832 N N . ASN A 1 224 ? -11.492 -9.950 9.817 1.00 86.38 224 ASN A N 1
ATOM 1833 C CA . ASN A 1 224 ? -12.393 -10.780 10.610 1.00 86.38 224 ASN A CA 1
ATOM 1834 C C . ASN A 1 224 ? -13.801 -10.891 10.003 1.00 86.38 224 ASN A C 1
ATOM 1836 O O . ASN A 1 224 ? -14.380 -11.974 10.037 1.00 86.38 224 ASN A O 1
ATOM 1840 N N . ASP A 1 225 ? -14.317 -9.812 9.417 1.00 81.94 225 ASP A N 1
ATOM 1841 C CA . ASP A 1 225 ? -15.650 -9.796 8.812 1.00 81.94 225 ASP A CA 1
ATOM 1842 C C . ASP A 1 225 ? -15.696 -10.681 7.562 1.00 81.94 225 ASP A C 1
ATOM 1844 O O . ASP A 1 225 ? -16.631 -11.465 7.395 1.00 81.94 225 ASP A O 1
ATOM 1848 N N . LEU A 1 226 ? -14.649 -10.639 6.730 1.00 80.75 226 LEU A N 1
ATOM 1849 C CA . LEU A 1 226 ? -14.506 -11.531 5.579 1.00 80.75 226 LEU A CA 1
ATOM 1850 C C . LEU A 1 226 ? -14.415 -12.996 6.018 1.00 80.75 226 LEU A C 1
ATOM 1852 O O . LEU A 1 226 ? -15.118 -13.842 5.472 1.00 80.75 226 LEU A O 1
ATOM 1856 N N . ARG A 1 227 ? -13.612 -13.304 7.045 1.00 90.50 227 ARG A N 1
ATOM 1857 C CA . ARG A 1 227 ? -13.513 -14.671 7.586 1.00 90.50 227 ARG A CA 1
ATOM 1858 C C . ARG A 1 227 ? -14.851 -15.161 8.132 1.00 90.50 227 ARG A C 1
ATOM 1860 O O . ARG A 1 227 ? -15.232 -16.302 7.886 1.00 90.50 227 ARG A O 1
ATOM 1867 N N . GLN A 1 228 ? -15.585 -14.310 8.849 1.00 91.81 228 GLN A N 1
ATOM 1868 C CA . GLN A 1 228 ? -16.918 -14.648 9.348 1.00 91.81 228 GLN A CA 1
ATOM 1869 C C . GLN A 1 228 ? -17.913 -14.865 8.207 1.00 91.81 228 GLN A C 1
ATOM 1871 O O . GLN A 1 228 ? -18.695 -15.813 8.259 1.00 91.81 228 GLN A O 1
ATOM 1876 N N . TYR A 1 229 ? -17.870 -14.026 7.171 1.00 92.12 229 TYR A N 1
ATOM 1877 C CA . TYR A 1 229 ? -18.694 -14.180 5.977 1.00 92.12 229 TYR A CA 1
ATOM 1878 C C . TYR A 1 229 ? -18.408 -15.507 5.261 1.00 92.12 229 TYR A C 1
ATOM 1880 O O . TYR A 1 229 ? -19.331 -16.279 5.007 1.00 92.12 229 TYR A O 1
ATOM 1888 N N . LEU A 1 230 ? -17.136 -15.825 5.017 1.00 91.62 230 LEU A N 1
ATOM 1889 C CA . LEU A 1 230 ? -16.729 -17.073 4.371 1.00 91.62 230 LEU A CA 1
ATOM 1890 C C . LEU A 1 230 ? -17.079 -18.301 5.210 1.00 91.62 230 LEU A C 1
ATOM 1892 O O . LEU A 1 230 ? -17.586 -19.279 4.669 1.00 91.62 230 LEU A O 1
ATOM 1896 N N . LYS A 1 231 ? -16.898 -18.237 6.536 1.00 94.38 231 LYS A N 1
ATOM 1897 C CA . LYS A 1 231 ? -17.318 -19.309 7.449 1.00 94.38 231 LYS A CA 1
ATOM 1898 C C . LYS A 1 231 ? -18.824 -19.564 7.351 1.00 94.38 231 LYS A C 1
ATOM 1900 O O . LYS A 1 231 ? -19.236 -20.718 7.296 1.00 94.38 231 LYS A O 1
ATOM 1905 N N . LYS A 1 232 ? -19.643 -18.506 7.287 1.00 94.94 232 LYS A N 1
ATOM 1906 C CA . LYS A 1 232 ? -21.102 -18.624 7.111 1.00 94.94 232 LYS A CA 1
ATOM 1907 C C . LYS A 1 232 ? -21.473 -19.245 5.763 1.00 94.94 232 LYS A C 1
ATOM 1909 O O . LYS A 1 232 ? -22.327 -20.123 5.733 1.00 94.94 232 LYS A O 1
ATOM 1914 N N . GLN A 1 233 ? -20.829 -18.826 4.673 1.00 93.62 233 GLN A N 1
ATOM 1915 C CA . GLN A 1 233 ? -21.091 -19.401 3.349 1.00 93.62 233 GLN A CA 1
ATOM 1916 C C . GLN A 1 233 ? -20.665 -20.871 3.276 1.00 93.62 233 GLN A C 1
ATOM 1918 O O . GLN A 1 233 ? -21.433 -21.702 2.807 1.00 93.62 233 GLN A O 1
ATOM 1923 N N . CYS A 1 234 ? -19.496 -21.218 3.817 1.00 93.25 234 CYS A N 1
ATOM 1924 C CA . CYS A 1 234 ? -19.013 -22.59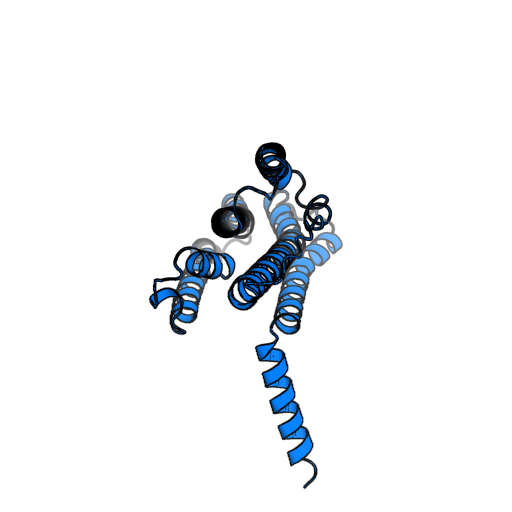8 3.871 1.00 93.25 234 CYS A CA 1
ATOM 1925 C C . CYS A 1 234 ? -19.971 -23.508 4.659 1.00 93.25 234 CYS A C 1
ATOM 1927 O O . CYS A 1 234 ? -20.348 -24.571 4.175 1.00 93.25 234 CYS A O 1
ATOM 1929 N N . LEU A 1 235 ? -20.455 -23.052 5.822 1.00 94.94 235 LEU A N 1
ATOM 1930 C CA . LEU A 1 235 ? -21.471 -23.778 6.592 1.00 94.94 235 LEU A CA 1
ATOM 1931 C C . LEU A 1 235 ? -22.775 -23.962 5.806 1.00 94.94 235 LEU A C 1
ATOM 1933 O O . LEU A 1 235 ? -23.362 -25.037 5.860 1.00 94.94 235 LEU A O 1
ATOM 1937 N N . LYS A 1 236 ? -23.213 -22.951 5.044 1.00 95.31 236 LYS A N 1
ATOM 1938 C CA . LYS A 1 236 ? -24.406 -23.057 4.193 1.00 95.31 236 LYS A CA 1
ATOM 1939 C C . LYS A 1 236 ? -24.246 -24.150 3.130 1.00 95.31 236 LYS A C 1
ATOM 1941 O O . LYS A 1 236 ? -25.140 -24.978 2.991 1.00 95.31 236 LYS A O 1
ATOM 1946 N N . TYR A 1 237 ? -23.111 -24.192 2.430 1.00 93.38 237 TYR A N 1
ATOM 1947 C CA . TYR A 1 237 ? -22.843 -25.226 1.423 1.00 93.38 237 TYR A CA 1
ATOM 1948 C C . TYR A 1 237 ? -22.724 -26.628 2.034 1.00 93.38 237 TYR A C 1
ATOM 1950 O O . TYR A 1 237 ? -23.282 -27.576 1.490 1.00 93.38 237 TYR A O 1
ATOM 1958 N N . LEU A 1 238 ? -22.062 -26.765 3.188 1.00 93.38 238 LEU A N 1
ATOM 1959 C CA . LEU A 1 238 ? -21.917 -28.055 3.871 1.00 93.38 238 LEU A CA 1
ATOM 1960 C C . LEU A 1 238 ? -23.246 -28.597 4.419 1.00 93.38 238 LEU A C 1
ATOM 1962 O O . LEU A 1 238 ? -23.455 -29.807 4.400 1.00 93.38 238 LEU A O 1
ATOM 1966 N N . CYS A 1 239 ? -24.148 -27.730 4.890 1.00 89.62 239 CYS A N 1
ATOM 1967 C CA . CYS A 1 239 ? -25.463 -28.150 5.380 1.00 89.62 239 CYS A CA 1
ATOM 1968 C C . CYS A 1 239 ? -26.457 -28.451 4.246 1.00 89.62 239 CYS A C 1
ATOM 1970 O O . CYS A 1 239 ? -27.263 -29.362 4.397 1.00 89.62 239 CYS A O 1
ATOM 1972 N N . CYS A 1 240 ? -26.399 -27.732 3.118 1.00 83.44 240 CYS A N 1
ATOM 1973 C CA . CYS A 1 240 ? -27.270 -27.991 1.962 1.00 83.44 240 CYS A CA 1
ATOM 1974 C C . CYS A 1 240 ? -26.888 -29.254 1.175 1.00 83.44 240 CYS A C 1
ATOM 1976 O O . CYS A 1 240 ? -27.736 -29.798 0.487 1.00 83.44 240 CYS A O 1
ATOM 1978 N N . ASN A 1 241 ? -25.647 -29.738 1.274 1.00 78.25 241 ASN A N 1
ATOM 1979 C CA . ASN A 1 241 ? -25.217 -30.965 0.589 1.00 78.25 241 ASN A CA 1
ATOM 1980 C C . ASN A 1 241 ? -25.501 -32.249 1.399 1.00 78.25 241 ASN A C 1
ATOM 1982 O O . ASN A 1 241 ? -24.954 -33.307 1.102 1.00 78.25 241 ASN A O 1
ATOM 1986 N N . ARG A 1 242 ? -26.280 -32.137 2.484 1.00 68.25 242 ARG A N 1
ATOM 1987 C CA . ARG A 1 242 ? -26.585 -33.227 3.426 1.00 68.25 242 ARG A CA 1
ATOM 1988 C C . ARG A 1 242 ? -28.074 -33.601 3.471 1.00 68.25 242 ARG A C 1
ATOM 1990 O O . ARG A 1 242 ? -28.451 -34.400 4.324 1.00 68.25 242 ARG A O 1
ATOM 1997 N N . SER A 1 243 ? -28.882 -33.006 2.595 1.00 54.94 243 SER A N 1
ATOM 1998 C CA . SER A 1 243 ? -30.307 -33.283 2.365 1.00 54.94 243 SER A CA 1
ATOM 1999 C C . SER A 1 243 ? -30.492 -33.886 0.985 1.00 54.94 243 SER A C 1
ATOM 2001 O O . SER A 1 243 ? -31.233 -34.881 0.883 1.00 54.94 243 SER A O 1
#

Sequence (243 aa):
MITINRFLTIKYPNKRFFQRRTWPFISSGIQWIISILIPVPYLIYLDQGCARQEQTPYWLQIYSFVIFIIVPLILNAIFNSLIFITVRSSSRRVAQAVAATTGPTAKINHSNSRDTRLLKHMLFIFVATMIFSFVRSSSKRVHVTTATTLVPVANLKRQQHRDIYLLKHMLFLLTVFIIGWAPYYTMIAIDPSDDVLLWISMLLKILPVMSALINIVDLFIYNNDLRQYLKKQCLKYLCCNRS

pLDDT: mean 79.79, std 16.71, range [40.0, 97.56]

Foldseek 3Di:
DVLVLVLCCLVCVPPVVSVDPCNVVVVVVVVVVVVVVLCVVVVVVVVVPPPDPDFDDLVVLVSCLCVQPVVVLVVLLVSLVSLVVSLVVVVVVVVVVVCVVVDDPDPPPPPPPVVVVVVVVCSVCCVVPVPPPPPPPPPDDDDDDDPDPPPPVVVSVVVSVVSVVVSVLSSVLVVLSCQQQVVQSVCSNPDSDPPPDPVSNVVNVCSVVVSVVVVVVSCCVPPPVNVVVVVVVVVVVVVVVPD

Secondary structure (DSSP, 8-state):
-HHHHHHHHHH-TT-HHHHSTHHHHHHHHHHHHHHHHTTHHHHHHHHHHTT------HHHHHHHHIIIIIHHHHHHHHHHHHHHHHHHHHHHHHHHHHHHHS-TT------TTHHHHHHHHHHHHHHHHTTTSTTTSS---------S-HHHHHHHHHHHHHHHHHHHHHHHHHHHHHHHHHHHHHHHHH--STTS-HHHHHHHHHHHHHHHHHHHHHHHHH-HHHHHHHHHHHHHHHHHTT-

Organism: NCBI:txid433720

InterPro domains:
  IPR000276 G protein-coupled receptor, rhodopsin-like [PF00001] (1-212)
  IPR000276 G protein-coupled receptor, rhodopsin-like [PR00237] (23-44)
  IPR000276 G protein-coupled receptor, rhodopsin-like [PR00237] (61-84)
  IPR000276 G protein-coupled receptor, rhodopsin-like [PR00237] (166-190)
  IPR017452 GPCR, rhodopsin-like, 7TM [PS50262] (1-222)

Radius of gyration: 24.01 Å; chains: 1; bounding box: 56×50×80 Å